Protein AF-A0A316NSV6-F1 (afdb_monomer_lite)

Radius of gyration: 31.25 Å; chains: 1; bounding box: 64×36×96 Å

Secondary structure (DSSP, 8-state):
-EEEE--HHHHHHHHH-SS--EEEEEEEETTTEEEEEEEEEEEEEESSSEEEEEEEEE--S----SSS----TTSPPEEEEEEETTTEEES--HHHHHTTT-GGG--TTHHHHHHHHHHHHHHHHH----HHHHT-HHHHHHHHHHHHHHHHH----TTHHHHHHHHHHTTS-HHHHHHHHH--TTHHHHHHHHHHHTT-HHHHIIIIIHHHHHHHHHHHHHHHHHHH-TTSHHHHHHHHHHHHTT-SEEEEEEEETTEEEEEEEEHHHHT-HHHHHHTEEESTTSSSHHHHHHHHHHHHHH-TTTTTT-TTEEEGGGEEEEE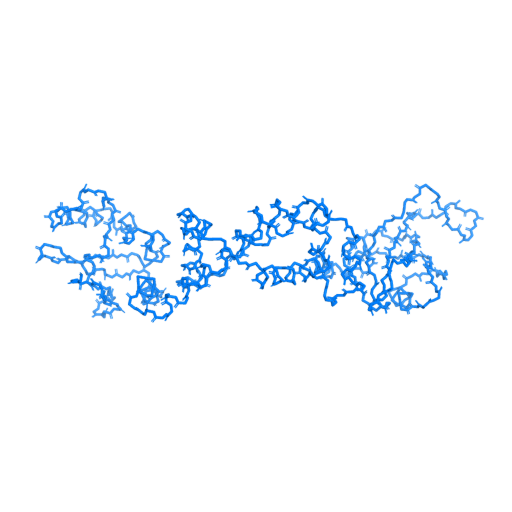ETTEEEEE-TTTT-

pLDDT: mean 84.56, std 12.37, range [49.03, 97.56]

Foldseek 3Di:
DEDQEDDPVNVLVQLLDDPDQKYWYWAAFPVQGIWTKMKGWAFDDAAQKTKTWIWMWTPHPDDPDPDDDDDDPPTDTHTAFMRINSHDTHQGDPVNCRRYVNVVPPPRDVLVVVVLVVLLVVLLVPDDADPVQLPPPVLLVVLLLQLLCCQQVVDNDPCVSVVVSVVVVVVDDCVLSVCCSNPVPCSSVVVLVVCVVVVCNVVCCVVPSNSSSSSVVSSVVSNCVCVVDCLDLSVQLSQLLVLCVVDQWKWFWFAFQNDIDIAIAGSVQSVDSVCSVVQWGFLVRGPPVVSSVVVQVVCVVRPVCCVPPVRRTGHNQGTQFIGDDPGTSGGNPNHPD

Sequence (337 aa):
MYCKTITKEIFDSYIANDSDTVLEGVITNAFEGTAFRRFVRVPLAKGEHYVEALYEQDFGSFPLAMGAYHFSIKNGLEFMAFIVDRKKTCCKSAAFALLFDDYRQADSNWVTAEMREKFLAYIEKNYTPSAEVMNDKKFQSLTYDSAVKQYVYDRNNDTTSLDLMLKLLEKFDDSVIVDYLANPSGWEERFAKVLEQSGIWDSFAKEFAEPFVAYLVQTRQYLDAFSADPSCWESICKNLMAAVKDRKTVRLNIEAGGKSMQVVYPAVGIESYDTIRTKSLDTFVISPVRHQEEVEHFLEENCQWYGRGHRHSIPFKVIVSVSSGRKVLWENPLFGK

Structure (mmCIF, N/CA/C/O backbone):
data_AF-A0A316NSV6-F1
#
_entry.id   AF-A0A316NSV6-F1
#
loop_
_atom_site.group_PDB
_atom_site.id
_atom_site.type_symbol
_atom_site.label_atom_id
_atom_site.label_alt_id
_atom_site.label_comp_id
_atom_site.label_asym_id
_atom_site.label_entity_id
_atom_site.label_seq_id
_atom_site.pdbx_PDB_ins_code
_atom_site.Cartn_x
_atom_site.Cartn_y
_atom_site.Cartn_z
_atom_site.occupancy
_atom_site.B_iso_or_equiv
_atom_site.auth_seq_id
_atom_site.auth_comp_id
_atom_site.auth_asym_id
_atom_site.auth_atom_id
_atom_site.pdbx_PDB_model_num
ATOM 1 N N . MET A 1 1 ? 18.476 -5.605 -42.153 1.00 81.69 1 MET A N 1
ATOM 2 C CA . MET A 1 1 ? 17.567 -6.629 -42.715 1.00 81.69 1 MET A CA 1
ATOM 3 C C . MET A 1 1 ? 16.352 -6.015 -43.428 1.00 81.69 1 MET A C 1
ATOM 5 O O . MET A 1 1 ? 15.696 -5.152 -42.859 1.00 81.69 1 MET A O 1
ATOM 9 N N . TYR A 1 2 ? 16.016 -6.478 -44.640 1.00 82.12 2 TYR A N 1
ATOM 10 C CA . TYR A 1 2 ? 14.734 -6.181 -45.308 1.00 82.12 2 TYR A CA 1
ATOM 11 C C . TYR A 1 2 ? 13.890 -7.455 -45.405 1.00 82.12 2 TYR A C 1
ATOM 13 O O . TYR A 1 2 ? 14.397 -8.499 -45.818 1.00 82.12 2 TYR A O 1
ATOM 21 N N . CYS A 1 3 ? 12.606 -7.358 -45.071 1.00 81.88 3 CYS A N 1
ATOM 22 C CA . CYS A 1 3 ? 11.630 -8.434 -45.166 1.00 81.88 3 CYS A CA 1
ATOM 23 C C . CYS A 1 3 ? 10.410 -7.973 -45.961 1.00 81.88 3 CYS A C 1
ATOM 25 O O . CYS A 1 3 ? 9.860 -6.903 -45.720 1.00 81.88 3 CYS A O 1
ATOM 27 N N . LYS A 1 4 ? 9.918 -8.817 -46.875 1.00 81.00 4 LYS A N 1
ATOM 28 C CA . LYS A 1 4 ? 8.676 -8.519 -47.606 1.00 81.00 4 LYS A CA 1
ATOM 29 C C . LYS A 1 4 ? 7.481 -8.390 -46.655 1.00 81.00 4 LYS A C 1
ATOM 31 O O . LYS A 1 4 ? 6.645 -7.514 -46.844 1.00 81.00 4 LYS A O 1
ATOM 36 N N . THR A 1 5 ? 7.431 -9.240 -45.633 1.00 85.94 5 THR A N 1
ATOM 37 C CA . THR A 1 5 ? 6.442 -9.206 -44.554 1.00 85.94 5 THR A CA 1
ATOM 38 C C . THR A 1 5 ? 7.170 -9.449 -43.237 1.00 85.94 5 THR A C 1
ATOM 40 O O . THR A 1 5 ? 7.965 -10.383 -43.157 1.00 85.94 5 THR A O 1
ATOM 43 N N . ILE A 1 6 ? 6.927 -8.612 -42.230 1.00 88.06 6 ILE A N 1
ATOM 44 C CA . ILE A 1 6 ? 7.460 -8.783 -40.876 1.00 88.06 6 ILE A CA 1
ATOM 45 C C . ILE A 1 6 ? 6.429 -9.572 -40.071 1.00 88.06 6 ILE A C 1
ATOM 47 O O . ILE A 1 6 ? 5.361 -9.054 -39.751 1.00 88.06 6 ILE A O 1
ATOM 51 N N . THR A 1 7 ? 6.742 -10.829 -39.762 1.00 89.31 7 THR A N 1
ATOM 52 C CA . THR A 1 7 ? 5.983 -11.620 -38.783 1.00 89.31 7 THR A CA 1
ATOM 53 C C . THR A 1 7 ? 6.568 -11.426 -37.387 1.00 89.31 7 THR A C 1
ATOM 55 O O . THR A 1 7 ? 7.688 -10.923 -37.240 1.00 89.31 7 THR A O 1
ATOM 58 N N . LYS A 1 8 ? 5.840 -11.868 -36.358 1.00 87.44 8 LYS A N 1
ATOM 59 C CA . LYS A 1 8 ? 6.338 -11.846 -34.980 1.00 87.44 8 LYS A CA 1
ATOM 60 C C . LYS A 1 8 ? 7.646 -12.632 -34.838 1.00 87.44 8 LYS A C 1
ATOM 62 O O . LYS A 1 8 ? 8.569 -12.153 -34.197 1.00 87.44 8 LYS A O 1
ATOM 67 N N . GLU A 1 9 ? 7.779 -13.781 -35.497 1.00 90.12 9 GLU A N 1
ATOM 68 C CA . GLU A 1 9 ? 8.996 -14.605 -35.451 1.00 90.12 9 GLU A CA 1
ATOM 69 C C . GLU A 1 9 ? 10.202 -13.895 -36.078 1.00 90.12 9 GLU A C 1
ATOM 71 O O . GLU A 1 9 ? 11.316 -13.983 -35.559 1.00 90.12 9 GLU A O 1
ATOM 76 N N . ILE A 1 10 ? 9.989 -13.174 -37.184 1.00 91.81 10 ILE A N 1
ATOM 77 C CA . ILE A 1 10 ? 11.034 -12.373 -37.835 1.00 91.81 10 ILE A CA 1
ATOM 78 C C . ILE A 1 10 ? 11.454 -11.223 -36.921 1.00 91.81 10 ILE A C 1
ATOM 80 O O . ILE A 1 10 ? 12.647 -10.970 -36.762 1.00 91.81 10 ILE A O 1
ATOM 84 N N . PHE A 1 11 ? 10.484 -10.546 -36.307 1.00 91.31 11 PHE A N 1
ATOM 85 C CA . PHE A 1 11 ? 10.745 -9.459 -35.375 1.00 91.31 11 PHE A CA 1
ATOM 86 C C . PHE A 1 11 ? 11.498 -9.943 -34.129 1.00 91.31 11 PHE A C 1
ATOM 88 O O . PHE A 1 11 ? 12.545 -9.392 -33.804 1.00 91.31 11 PHE A O 1
ATOM 95 N N . ASP A 1 12 ? 11.043 -11.022 -33.490 1.00 90.31 12 ASP A N 1
ATOM 96 C CA . ASP A 1 12 ? 11.707 -11.635 -32.334 1.00 90.31 12 ASP A CA 1
ATOM 97 C C . ASP A 1 12 ? 13.142 -12.079 -32.690 1.00 90.31 12 ASP A C 1
ATOM 99 O O . ASP A 1 12 ? 14.082 -11.853 -31.924 1.00 90.31 12 ASP A O 1
ATOM 103 N N . SER A 1 13 ? 13.345 -12.629 -33.895 1.00 91.81 13 SER A N 1
ATOM 104 C CA . SER A 1 13 ? 14.680 -12.976 -34.406 1.00 91.81 13 SER A CA 1
ATOM 105 C C . SER A 1 13 ? 15.562 -11.744 -34.618 1.00 91.81 13 SER A C 1
ATOM 107 O O . SER A 1 13 ? 16.755 -11.791 -34.331 1.00 91.81 13 SER A O 1
ATOM 109 N N . TYR A 1 14 ? 14.993 -10.634 -35.095 1.00 93.19 14 TYR A N 1
ATOM 110 C CA . TYR A 1 14 ? 15.696 -9.358 -35.234 1.00 93.19 14 TYR A CA 1
ATOM 111 C C . TYR A 1 14 ? 16.127 -8.788 -33.878 1.00 93.19 14 TYR A C 1
ATOM 113 O O . TYR A 1 14 ? 17.263 -8.334 -33.757 1.00 93.19 14 TYR A O 1
ATOM 121 N N . ILE A 1 15 ? 15.276 -8.864 -32.849 1.00 91.94 15 ILE A N 1
ATOM 122 C CA . ILE A 1 15 ? 15.629 -8.436 -31.486 1.00 91.94 15 ILE A CA 1
ATOM 123 C C . ILE A 1 15 ? 16.808 -9.255 -30.943 1.00 91.94 15 ILE A C 1
ATOM 125 O O . ILE A 1 15 ? 17.728 -8.684 -30.361 1.00 91.94 15 ILE A O 1
ATOM 129 N N . ALA A 1 16 ? 16.810 -10.571 -31.173 1.00 90.94 16 ALA A N 1
ATOM 130 C CA . ALA A 1 16 ? 17.871 -11.475 -30.723 1.00 90.94 16 ALA A CA 1
ATOM 131 C C . ALA A 1 16 ? 19.177 -11.373 -31.536 1.00 90.94 16 ALA A C 1
ATOM 133 O O . ALA A 1 16 ? 20.230 -11.819 -31.075 1.00 90.94 16 ALA A O 1
ATOM 134 N N . ASN A 1 17 ? 19.120 -10.802 -32.740 1.00 89.44 17 ASN A N 1
ATOM 135 C CA . ASN A 1 17 ? 20.252 -10.701 -33.658 1.00 89.44 17 ASN A CA 1
ATOM 136 C C . ASN A 1 17 ? 21.315 -9.723 -33.121 1.00 89.44 17 ASN A C 1
ATOM 138 O O . ASN A 1 17 ? 21.000 -8.714 -32.487 1.00 89.44 17 ASN A O 1
ATOM 142 N N . ASP A 1 18 ? 22.592 -10.002 -33.369 1.00 85.06 18 ASP A N 1
ATOM 143 C CA . ASP A 1 18 ? 23.714 -9.195 -32.888 1.00 85.06 18 ASP A CA 1
ATOM 144 C C . ASP A 1 18 ? 24.246 -8.148 -33.875 1.00 85.06 18 ASP A C 1
ATOM 146 O O . ASP A 1 18 ? 24.951 -7.227 -33.456 1.00 85.06 18 ASP A O 1
ATOM 150 N N . SER A 1 19 ? 23.890 -8.286 -35.149 1.00 84.12 19 SER A N 1
ATOM 151 C CA . SER A 1 19 ? 24.503 -7.620 -36.296 1.00 84.12 19 SER A CA 1
ATOM 152 C C . SER A 1 19 ? 23.534 -6.676 -37.015 1.00 84.12 19 SER A C 1
ATOM 154 O O . SER A 1 19 ? 23.912 -5.582 -37.431 1.00 84.12 19 SER A O 1
ATOM 156 N N . ASP A 1 20 ? 22.269 -7.072 -37.156 1.00 87.00 20 ASP A N 1
ATOM 157 C CA . ASP A 1 20 ? 21.242 -6.281 -37.831 1.00 87.00 20 ASP A CA 1
ATOM 158 C C . ASP A 1 20 ? 20.654 -5.225 -36.890 1.00 87.00 20 ASP A C 1
ATOM 160 O O . ASP A 1 20 ? 19.798 -5.524 -36.062 1.00 87.00 20 ASP A O 1
ATOM 164 N N . THR A 1 21 ? 21.042 -3.961 -37.040 1.00 88.62 21 THR A N 1
ATOM 165 C CA . THR A 1 21 ? 20.474 -2.850 -36.249 1.00 88.62 21 THR A CA 1
ATOM 166 C C . THR A 1 21 ? 19.203 -2.262 -36.856 1.00 88.62 21 THR A C 1
ATOM 168 O O . THR A 1 21 ? 18.491 -1.519 -36.187 1.00 88.62 21 THR A O 1
ATOM 171 N N . VAL A 1 22 ? 18.852 -2.626 -38.093 1.00 90.75 22 VAL A N 1
ATOM 172 C CA . VAL A 1 22 ? 17.661 -2.124 -38.798 1.00 90.75 22 VAL A CA 1
ATOM 173 C C . VAL A 1 22 ? 16.848 -3.280 -39.378 1.00 90.75 22 VAL A C 1
ATOM 175 O O . VAL A 1 22 ? 17.411 -4.154 -40.044 1.00 90.75 22 VAL A O 1
ATOM 178 N N . LEU A 1 23 ? 15.531 -3.254 -39.170 1.00 90.69 23 LEU A N 1
ATOM 179 C CA . LEU A 1 23 ? 14.563 -4.145 -39.809 1.00 90.69 23 LEU A CA 1
ATOM 180 C C . LEU A 1 23 ? 13.530 -3.319 -40.570 1.00 90.69 23 LEU A C 1
ATOM 182 O O . LEU A 1 23 ? 12.910 -2.424 -40.011 1.00 90.69 23 LEU A O 1
ATOM 186 N N . GLU A 1 24 ? 13.313 -3.646 -41.836 1.00 88.38 24 GLU A N 1
ATOM 187 C CA . GLU A 1 24 ? 12.327 -2.975 -42.680 1.00 88.38 24 GLU A CA 1
ATOM 188 C C . GLU A 1 24 ? 11.389 -3.974 -43.328 1.00 88.38 24 GLU A C 1
ATOM 190 O O . GLU A 1 24 ? 11.810 -5.070 -43.703 1.00 88.38 24 GLU A O 1
ATOM 195 N N . GLY A 1 25 ? 10.132 -3.587 -43.512 1.00 85.31 25 GLY A N 1
ATOM 196 C CA . GLY A 1 25 ? 9.173 -4.440 -44.189 1.00 85.31 25 GLY A CA 1
ATOM 197 C C . GLY A 1 25 ? 7.730 -4.057 -43.949 1.00 85.31 25 GLY A C 1
ATOM 198 O O . GLY A 1 25 ? 7.416 -3.062 -43.302 1.00 85.31 25 GLY A O 1
ATOM 199 N N . VAL A 1 26 ? 6.837 -4.868 -44.503 1.00 84.38 26 VAL A N 1
ATOM 200 C CA . VAL A 1 26 ? 5.398 -4.666 -44.360 1.00 84.38 26 VAL A CA 1
ATOM 201 C C . VAL A 1 26 ? 4.892 -5.417 -43.134 1.00 84.38 26 VAL A C 1
ATOM 203 O O . VAL A 1 26 ? 5.071 -6.633 -43.049 1.00 84.38 26 VAL A O 1
ATOM 206 N N . ILE A 1 27 ? 4.222 -4.722 -42.218 1.00 81.62 27 ILE A N 1
ATOM 207 C CA . ILE A 1 27 ? 3.433 -5.347 -41.156 1.00 81.62 27 ILE A CA 1
ATOM 208 C C . ILE A 1 27 ? 1.955 -5.318 -41.549 1.00 81.62 27 ILE A C 1
ATOM 210 O O . ILE A 1 27 ? 1.487 -4.382 -42.199 1.00 81.62 27 ILE A O 1
ATOM 214 N N . THR A 1 28 ? 1.215 -6.361 -41.183 1.00 75.88 28 THR A N 1
ATOM 215 C CA . THR A 1 28 ? -0.248 -6.371 -41.296 1.00 75.88 28 THR A CA 1
ATOM 216 C C . THR A 1 28 ? -0.806 -6.497 -39.892 1.00 75.88 28 THR A C 1
ATOM 218 O O . THR A 1 28 ? -0.647 -7.542 -39.270 1.00 75.88 28 THR A O 1
ATOM 221 N N . ASN A 1 29 ? -1.406 -5.418 -39.400 1.00 67.19 29 ASN A N 1
ATOM 222 C CA . ASN A 1 29 ? -2.019 -5.353 -38.081 1.00 67.19 29 ASN A CA 1
ATOM 223 C C . ASN A 1 29 ? -3.547 -5.441 -38.230 1.00 67.19 29 ASN A C 1
ATOM 225 O O . ASN A 1 29 ? -4.115 -4.828 -39.140 1.00 67.19 29 ASN A O 1
ATOM 229 N N . ALA A 1 30 ? -4.214 -6.180 -37.339 1.00 58.19 30 ALA A N 1
ATOM 230 C CA . ALA A 1 30 ? -5.669 -6.288 -37.293 1.00 58.19 30 ALA A CA 1
ATOM 231 C C . ALA A 1 30 ? -6.370 -4.928 -37.092 1.00 58.19 30 ALA A C 1
ATOM 233 O O . ALA A 1 30 ? -7.507 -4.765 -37.538 1.00 58.19 30 ALA A O 1
ATOM 234 N N . PHE A 1 31 ? -5.698 -3.952 -36.466 1.00 57.78 31 PHE A N 1
ATOM 235 C CA . PHE A 1 31 ? -6.268 -2.640 -36.130 1.00 57.78 31 PHE A CA 1
ATOM 236 C C . PHE A 1 31 ? -5.963 -1.518 -37.140 1.00 57.78 31 PHE A C 1
ATOM 238 O O . PHE A 1 31 ? -6.793 -0.631 -37.324 1.00 57.78 31 PHE A O 1
ATOM 245 N N . GLU A 1 32 ? -4.804 -1.548 -37.808 1.00 57.47 32 GLU A N 1
ATOM 246 C CA . GLU A 1 32 ? -4.296 -0.427 -38.631 1.00 57.47 32 GLU A CA 1
ATOM 247 C C . GLU A 1 32 ? -4.157 -0.762 -40.128 1.00 57.47 32 GLU A C 1
ATOM 249 O O . GLU A 1 32 ? -3.848 0.106 -40.946 1.00 57.47 32 GLU A O 1
ATOM 254 N N . GLY A 1 33 ? -4.419 -2.013 -40.522 1.00 66.31 33 GLY A N 1
ATOM 255 C CA . GLY A 1 33 ? -4.248 -2.474 -41.897 1.00 66.31 33 GLY A CA 1
ATOM 256 C C . GLY A 1 33 ? -2.791 -2.803 -42.237 1.00 66.31 33 GLY A C 1
ATOM 257 O O . GLY A 1 33 ? -2.021 -3.272 -41.397 1.00 66.31 33 GLY A O 1
ATOM 258 N N . THR A 1 34 ? -2.417 -2.630 -43.506 1.00 73.12 34 THR A N 1
ATOM 259 C CA . THR A 1 34 ? -1.079 -2.957 -44.020 1.00 73.12 34 THR A CA 1
ATOM 260 C C . THR A 1 34 ? -0.215 -1.698 -44.087 1.00 73.12 34 THR A C 1
ATOM 262 O O . THR A 1 34 ? -0.511 -0.795 -44.871 1.00 73.12 34 THR A O 1
ATOM 265 N N . ALA A 1 35 ? 0.871 -1.658 -43.312 1.00 76.31 35 ALA A N 1
ATOM 266 C CA . ALA A 1 35 ? 1.784 -0.516 -43.231 1.00 76.31 35 ALA A CA 1
ATOM 267 C C . ALA A 1 35 ? 3.235 -0.941 -43.479 1.00 76.31 35 ALA A C 1
ATOM 269 O O . ALA A 1 35 ? 3.663 -2.024 -43.068 1.00 76.31 35 ALA A O 1
ATOM 270 N N . PHE A 1 36 ? 4.004 -0.088 -44.156 1.00 80.50 36 PHE A N 1
ATOM 271 C CA . PHE A 1 36 ? 5.452 -0.265 -44.245 1.00 80.50 36 PHE A CA 1
ATOM 272 C C . PHE A 1 36 ? 6.107 0.356 -43.014 1.00 80.50 36 PHE A C 1
ATOM 274 O O . PHE A 1 36 ? 5.904 1.537 -42.743 1.00 80.50 36 PHE A O 1
ATOM 281 N N . ARG A 1 37 ? 6.913 -0.429 -42.297 1.00 83.38 37 ARG A N 1
ATOM 282 C CA . ARG A 1 37 ? 7.582 -0.006 -41.067 1.00 83.38 37 ARG A CA 1
ATOM 283 C C . ARG A 1 37 ? 9.081 -0.205 -41.155 1.00 83.38 37 ARG A C 1
ATOM 285 O O . ARG A 1 37 ? 9.573 -1.154 -41.774 1.00 83.38 37 ARG A O 1
ATOM 292 N N . ARG A 1 38 ? 9.801 0.688 -40.484 1.00 87.75 38 ARG A N 1
ATOM 293 C CA . ARG A 1 38 ? 11.221 0.538 -40.177 1.00 87.75 38 ARG A CA 1
ATOM 294 C C . ARG A 1 38 ? 11.394 0.496 -38.669 1.00 87.75 38 ARG A C 1
ATOM 296 O O . ARG A 1 38 ? 10.985 1.420 -37.982 1.00 87.75 38 ARG A O 1
ATOM 303 N N . PHE A 1 39 ? 12.084 -0.524 -38.189 1.00 91.56 39 PHE A N 1
ATOM 304 C CA . PHE A 1 39 ? 12.552 -0.630 -36.819 1.00 91.56 39 PHE A CA 1
ATOM 305 C C . PHE A 1 39 ? 14.052 -0.373 -36.767 1.00 91.56 39 PHE A C 1
ATOM 307 O O . PHE A 1 39 ? 14.804 -0.863 -37.615 1.00 91.56 39 PHE A O 1
ATOM 314 N N . VAL A 1 40 ? 14.484 0.404 -35.780 1.00 92.69 40 VAL A N 1
ATOM 315 C CA . VAL A 1 40 ? 15.888 0.758 -35.564 1.00 92.69 40 VAL A CA 1
ATOM 316 C C . VAL A 1 40 ? 16.250 0.470 -34.116 1.00 92.69 40 VAL A C 1
ATOM 318 O O . VAL A 1 40 ? 15.613 0.989 -33.203 1.00 92.69 40 VAL A O 1
ATOM 321 N N . ARG A 1 41 ? 17.296 -0.329 -33.907 1.00 94.56 41 ARG A N 1
ATOM 322 C CA . ARG A 1 41 ? 17.922 -0.536 -32.602 1.00 94.56 41 ARG A CA 1
ATOM 323 C C . ARG A 1 41 ? 19.113 0.391 -32.456 1.00 94.56 41 ARG A C 1
ATOM 325 O O . ARG A 1 41 ? 20.007 0.408 -33.302 1.00 94.56 41 ARG A O 1
ATOM 332 N N . VAL A 1 42 ? 19.118 1.147 -31.369 1.00 94.38 42 VAL A N 1
ATOM 333 C CA . VAL A 1 42 ? 20.171 2.098 -31.024 1.00 94.38 42 VAL A CA 1
ATOM 334 C C . VAL A 1 42 ? 20.839 1.622 -29.736 1.00 94.38 42 VAL A C 1
ATOM 336 O O . VAL A 1 42 ? 20.167 1.560 -28.708 1.00 94.38 42 VAL A O 1
ATOM 339 N N . PRO A 1 43 ? 22.141 1.289 -29.753 1.00 94.94 43 PRO A N 1
ATOM 340 C CA . PRO A 1 43 ? 22.884 0.986 -28.535 1.00 94.94 43 PRO A CA 1
ATOM 341 C C . PRO A 1 43 ? 22.879 2.186 -27.585 1.00 94.94 43 PRO A C 1
ATOM 343 O O . PRO A 1 43 ? 23.230 3.289 -28.001 1.00 94.94 43 PRO A O 1
ATOM 346 N N . LEU A 1 44 ? 22.516 1.971 -26.319 1.00 95.50 44 LEU A N 1
ATOM 347 C CA . LEU A 1 44 ? 22.460 3.033 -25.310 1.00 95.50 44 LEU A CA 1
ATOM 348 C C . LEU A 1 44 ? 23.529 2.871 -24.233 1.00 95.50 44 LEU A C 1
ATOM 350 O O . LEU A 1 44 ? 24.231 3.826 -23.914 1.00 95.50 44 LEU A O 1
ATOM 354 N N . ALA A 1 45 ? 23.673 1.665 -23.685 1.00 96.12 45 ALA A N 1
ATOM 355 C CA . ALA A 1 45 ? 24.607 1.405 -22.598 1.00 96.12 45 ALA A CA 1
ATOM 356 C C . ALA A 1 45 ? 25.141 -0.029 -22.640 1.00 96.12 45 ALA A C 1
ATOM 358 O O . ALA A 1 45 ? 24.488 -0.957 -23.122 1.00 96.12 45 ALA A O 1
ATOM 359 N N . LYS A 1 46 ? 26.353 -0.207 -22.114 1.00 95.25 46 LYS A N 1
ATOM 360 C CA . LYS A 1 46 ? 26.969 -1.515 -21.900 1.00 95.25 46 LYS A CA 1
ATOM 361 C C . LYS A 1 46 ? 27.582 -1.544 -20.506 1.00 95.25 46 LYS A C 1
ATOM 363 O O . LYS A 1 46 ? 28.665 -1.001 -20.303 1.00 95.25 46 LYS A O 1
ATOM 368 N N . GLY A 1 47 ? 26.855 -2.154 -19.581 1.00 94.38 47 GLY A N 1
ATOM 369 C CA . GLY A 1 47 ? 27.238 -2.328 -18.188 1.00 94.38 47 GLY A CA 1
ATOM 370 C C . GLY A 1 47 ? 27.304 -3.805 -17.816 1.00 94.38 47 GLY A C 1
ATOM 371 O O . GLY A 1 47 ? 27.875 -4.608 -18.557 1.00 94.38 47 GLY A O 1
ATOM 372 N N . GLU A 1 48 ? 26.670 -4.156 -16.699 1.00 96.88 48 GLU A N 1
ATOM 373 C CA . GLU A 1 48 ? 26.319 -5.543 -16.351 1.00 96.88 48 GLU A CA 1
ATOM 374 C C . GLU A 1 48 ? 25.459 -6.187 -17.445 1.00 96.88 48 GLU A C 1
ATOM 376 O O . GLU A 1 48 ? 25.665 -7.346 -17.807 1.00 96.88 48 GLU A O 1
ATOM 381 N N . HIS A 1 49 ? 24.555 -5.390 -18.012 1.00 96.75 49 HIS A N 1
ATOM 382 C CA . HIS A 1 49 ? 23.712 -5.741 -19.140 1.00 96.75 49 HIS A CA 1
ATOM 383 C C . HIS A 1 49 ? 23.928 -4.786 -20.311 1.00 96.75 49 HIS A C 1
ATOM 385 O O . HIS A 1 49 ? 24.321 -3.621 -20.165 1.00 96.75 49 HIS A O 1
ATOM 391 N N . TYR A 1 50 ? 23.659 -5.295 -21.506 1.00 96.12 50 TYR A N 1
ATOM 392 C CA . TYR A 1 50 ? 23.650 -4.506 -22.726 1.00 96.12 50 TYR A CA 1
ATOM 393 C C . TYR A 1 50 ? 22.245 -3.967 -22.989 1.00 96.12 50 TYR A C 1
ATOM 395 O O . TYR A 1 50 ? 21.293 -4.744 -23.058 1.00 96.12 50 TYR A O 1
ATOM 403 N N . VAL A 1 51 ? 22.122 -2.648 -23.148 1.00 96.19 51 VAL A N 1
ATOM 404 C CA . VAL A 1 51 ? 20.835 -1.965 -23.329 1.00 96.19 51 VAL A CA 1
ATOM 405 C C . VAL A 1 51 ? 20.797 -1.248 -24.673 1.00 96.19 51 VAL A C 1
ATOM 407 O O . VAL A 1 51 ? 21.680 -0.449 -24.997 1.00 96.19 51 VAL A O 1
ATOM 410 N N . GLU A 1 52 ? 19.739 -1.503 -25.435 1.00 96.06 52 GLU A N 1
ATOM 411 C CA . GLU A 1 52 ? 19.408 -0.818 -26.686 1.00 96.06 52 GLU A CA 1
ATOM 412 C C . GLU A 1 52 ? 18.033 -0.145 -26.554 1.00 96.06 52 GLU A C 1
ATOM 414 O O . GLU A 1 52 ? 17.166 -0.638 -25.835 1.00 96.06 52 GLU A O 1
ATOM 419 N N . ALA A 1 53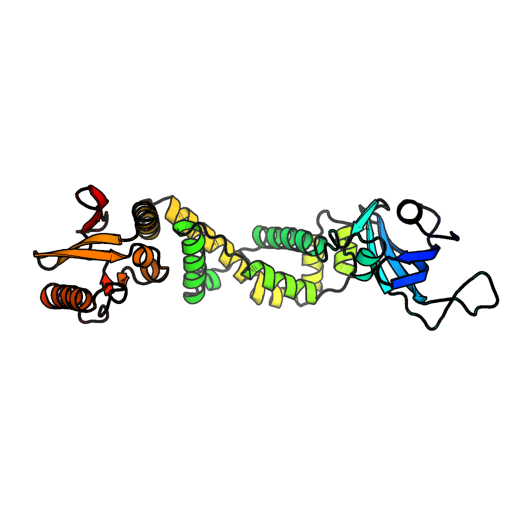 ? 17.800 0.956 -27.265 1.00 94.81 53 ALA A N 1
ATOM 420 C CA . ALA A 1 53 ? 16.452 1.451 -27.528 1.00 94.81 53 ALA A CA 1
ATOM 421 C C . ALA A 1 53 ? 15.977 0.961 -28.889 1.00 94.81 53 ALA A C 1
ATOM 423 O O . ALA A 1 53 ? 16.721 0.985 -29.871 1.00 94.81 53 ALA A O 1
ATOM 424 N N . LEU A 1 54 ? 14.719 0.548 -28.941 1.00 94.50 54 LEU A N 1
ATOM 425 C CA . LEU A 1 54 ? 14.008 0.248 -30.163 1.00 94.50 54 LEU A CA 1
ATOM 426 C C . LEU A 1 54 ? 13.168 1.454 -30.561 1.00 94.50 54 LEU A C 1
ATOM 428 O O . LEU A 1 54 ? 12.373 1.947 -29.762 1.00 94.50 54 LEU A O 1
ATOM 432 N N . TYR A 1 55 ? 13.308 1.867 -31.812 1.00 92.75 55 TYR A N 1
ATOM 433 C CA . TYR A 1 55 ? 12.487 2.896 -32.425 1.00 92.75 55 TYR A CA 1
ATOM 434 C C . TYR A 1 55 ? 11.749 2.360 -33.644 1.00 92.75 55 TYR A C 1
ATOM 436 O O . TYR A 1 55 ? 12.250 1.473 -34.337 1.00 92.75 55 TYR A O 1
ATOM 444 N N . GLU A 1 56 ? 10.594 2.944 -33.932 1.00 89.56 56 GLU A N 1
ATOM 445 C CA . GLU A 1 56 ? 9.805 2.701 -35.131 1.00 89.56 56 GLU A CA 1
ATOM 446 C C . GLU A 1 56 ? 9.709 3.966 -35.993 1.00 89.56 56 GLU A C 1
ATOM 448 O O . GLU A 1 56 ? 9.641 5.085 -35.494 1.00 89.56 56 GLU A O 1
ATOM 453 N N . GLN A 1 57 ? 9.667 3.778 -37.308 1.00 86.12 57 GLN A N 1
ATOM 454 C CA . GLN A 1 57 ? 9.172 4.760 -38.260 1.00 86.12 57 GLN A CA 1
ATOM 455 C C . GLN A 1 57 ? 8.015 4.143 -39.052 1.00 86.12 57 GLN A C 1
ATOM 457 O O . GLN A 1 57 ? 8.235 3.196 -39.819 1.00 86.12 57 GLN A O 1
ATOM 462 N N . ASP A 1 58 ? 6.811 4.698 -38.892 1.00 75.38 58 ASP A N 1
ATOM 463 C CA . ASP A 1 58 ? 5.657 4.370 -39.730 1.00 75.38 58 ASP A CA 1
ATOM 464 C C . ASP A 1 58 ? 5.631 5.270 -40.979 1.00 75.38 58 ASP A C 1
ATOM 466 O O . ASP A 1 58 ? 5.852 6.488 -40.929 1.00 75.38 58 ASP A O 1
ATOM 470 N N . PHE A 1 59 ? 5.390 4.649 -42.130 1.00 70.56 59 PHE A N 1
ATOM 471 C CA . PHE A 1 59 ? 5.268 5.304 -43.429 1.00 70.56 59 PHE A CA 1
ATOM 472 C C . PHE A 1 59 ? 3.824 5.318 -43.956 1.00 70.56 59 PHE A C 1
ATOM 474 O O . PHE A 1 59 ? 3.584 5.870 -45.031 1.00 70.56 59 PHE A O 1
ATOM 481 N N . GLY A 1 60 ? 2.865 4.756 -43.212 1.00 64.31 60 GLY A N 1
ATOM 482 C CA . GLY A 1 60 ? 1.456 4.681 -43.583 1.00 64.31 60 GLY A CA 1
ATOM 483 C C . GLY A 1 60 ? 1.171 3.695 -44.722 1.00 64.31 60 GLY A C 1
ATOM 484 O O . GLY A 1 60 ? 1.929 2.754 -44.987 1.00 64.31 60 GLY A O 1
ATOM 485 N N . SER A 1 61 ? 0.039 3.905 -45.405 1.00 55.50 61 SER A N 1
ATOM 486 C CA . SER A 1 61 ? -0.411 3.049 -46.505 1.00 55.50 61 SER A CA 1
ATOM 487 C C . SER A 1 61 ? 0.244 3.442 -47.833 1.00 55.50 61 SER A C 1
ATOM 489 O O . SER A 1 61 ? 0.018 4.519 -48.376 1.00 55.50 61 SER A O 1
ATOM 491 N N . PHE A 1 62 ? 1.008 2.488 -48.369 1.00 52.38 62 PHE A N 1
ATOM 492 C CA . PHE A 1 62 ? 1.666 2.472 -49.677 1.00 52.38 62 PHE A CA 1
ATOM 493 C C . PHE A 1 62 ? 2.784 3.504 -49.917 1.00 52.38 62 PHE A C 1
ATOM 495 O O . PHE A 1 62 ? 2.544 4.707 -50.018 1.00 52.38 62 PHE A O 1
ATOM 502 N N . PRO A 1 63 ? 4.020 3.042 -50.162 1.00 52.12 63 PRO A N 1
ATOM 503 C CA . PRO A 1 63 ? 5.069 3.927 -50.623 1.00 52.12 63 PRO A CA 1
ATOM 504 C C . PRO A 1 63 ? 4.854 4.301 -52.095 1.00 52.12 63 PRO A C 1
ATOM 506 O O . PRO A 1 63 ? 4.917 3.455 -52.982 1.00 52.12 63 PRO A O 1
ATOM 509 N N . LEU A 1 64 ? 4.687 5.594 -52.376 1.00 53.19 64 LEU A N 1
ATOM 510 C CA . LEU A 1 64 ? 4.812 6.165 -53.729 1.00 53.19 64 LEU A CA 1
ATOM 511 C C . LEU A 1 64 ? 6.290 6.367 -54.140 1.00 53.19 64 LEU A C 1
ATOM 513 O O . LEU A 1 64 ? 6.594 7.133 -55.055 1.00 53.19 64 LEU A O 1
ATOM 517 N N . ALA A 1 65 ? 7.230 5.727 -53.438 1.00 54.00 65 ALA A N 1
ATOM 518 C CA . ALA A 1 65 ? 8.659 5.878 -53.673 1.00 54.00 65 ALA A CA 1
ATOM 519 C C . ALA A 1 65 ? 9.121 5.013 -54.857 1.00 54.00 65 ALA A C 1
ATOM 521 O O . ALA A 1 65 ? 8.819 3.827 -54.944 1.00 54.00 65 ALA A O 1
ATOM 522 N N . MET A 1 66 ? 9.916 5.600 -55.751 1.00 50.44 66 MET A N 1
ATOM 523 C CA . MET A 1 66 ? 10.449 4.961 -56.965 1.00 50.44 66 MET A CA 1
ATOM 524 C C . MET A 1 66 ? 11.610 3.966 -56.700 1.00 50.44 66 MET A C 1
ATOM 526 O O . MET A 1 66 ? 12.394 3.689 -57.605 1.00 50.44 66 MET A O 1
ATOM 530 N N . GLY A 1 67 ? 11.772 3.436 -55.479 1.00 54.03 67 GLY A N 1
ATOM 531 C CA . GLY A 1 67 ? 12.896 2.563 -55.109 1.00 54.03 67 GLY A CA 1
ATOM 532 C C . GLY A 1 67 ? 12.640 1.693 -53.871 1.00 54.03 67 GLY A C 1
ATOM 533 O O . GLY A 1 67 ? 11.744 1.971 -53.086 1.00 54.03 67 GLY A O 1
ATOM 534 N N . ALA A 1 68 ? 13.446 0.636 -53.699 1.00 51.84 68 ALA A N 1
ATOM 535 C CA . ALA A 1 68 ? 13.266 -0.396 -52.665 1.00 51.84 68 ALA A CA 1
ATOM 536 C C . ALA A 1 68 ? 13.515 0.075 -51.214 1.00 51.84 68 ALA A C 1
ATOM 538 O O . ALA A 1 68 ? 13.172 -0.644 -50.277 1.00 51.84 68 ALA A O 1
ATOM 539 N N . TYR A 1 69 ? 14.105 1.260 -51.029 1.00 52.44 69 TYR A N 1
ATOM 540 C CA . TYR A 1 69 ? 14.499 1.796 -49.726 1.00 52.44 69 TYR A CA 1
ATOM 541 C C . TYR A 1 69 ? 13.651 3.020 -49.376 1.00 52.44 69 TYR A C 1
ATOM 543 O O . TYR A 1 69 ? 13.741 4.065 -50.021 1.00 52.44 69 TYR A O 1
ATOM 551 N N . HIS A 1 70 ? 12.831 2.888 -48.336 1.00 59.78 70 HIS A N 1
ATOM 552 C CA . HIS A 1 70 ? 11.920 3.929 -47.874 1.00 59.78 70 HIS A CA 1
ATOM 553 C C . HIS A 1 70 ? 12.588 4.686 -46.733 1.00 59.78 70 HIS A C 1
ATOM 555 O O . HIS A 1 70 ? 12.639 4.213 -45.602 1.00 59.78 70 HIS A O 1
ATOM 561 N N . PHE A 1 71 ? 13.168 5.846 -47.021 1.00 58.84 71 PHE A N 1
ATOM 562 C CA . PHE A 1 71 ? 13.664 6.748 -45.988 1.00 58.84 71 PHE A CA 1
ATOM 563 C C . PHE A 1 71 ? 12.966 8.093 -46.117 1.00 58.84 71 PHE A C 1
ATOM 565 O O . PHE A 1 71 ? 13.036 8.739 -47.161 1.00 58.84 71 PHE A O 1
ATOM 572 N N . SER A 1 72 ? 12.293 8.511 -45.047 1.00 62.97 72 SER A N 1
ATOM 573 C CA . SER A 1 72 ? 11.704 9.839 -44.935 1.00 62.97 72 SER A CA 1
ATOM 574 C C . SER A 1 72 ? 12.463 10.596 -43.860 1.00 62.97 72 SER A C 1
ATOM 576 O O . SER A 1 72 ? 12.375 10.260 -42.685 1.00 62.97 72 SER A O 1
ATOM 578 N N . ILE A 1 73 ? 13.164 11.660 -44.252 1.00 63.78 73 ILE A N 1
ATOM 579 C CA . ILE A 1 73 ? 13.726 12.633 -43.300 1.00 63.78 73 ILE A CA 1
ATOM 580 C C . ILE A 1 73 ? 12.635 13.430 -42.570 1.00 63.78 73 ILE A C 1
ATOM 582 O O . ILE A 1 73 ? 12.936 14.183 -41.652 1.00 63.78 73 ILE A O 1
ATOM 586 N N . LYS A 1 74 ? 11.379 13.323 -43.026 1.00 66.62 74 LYS A N 1
ATOM 587 C CA . LYS A 1 74 ? 10.239 14.069 -42.487 1.00 66.62 74 LYS A CA 1
ATOM 588 C C . LYS A 1 74 ? 9.494 13.308 -41.391 1.00 66.62 74 LYS A C 1
ATOM 590 O O . LYS A 1 74 ? 8.763 13.943 -40.641 1.00 66.62 74 LYS A O 1
ATOM 595 N N . ASN A 1 75 ? 9.665 11.987 -41.298 1.00 69.44 75 ASN A N 1
ATOM 596 C CA . ASN A 1 75 ? 8.996 11.174 -40.283 1.00 69.44 75 ASN A CA 1
ATOM 597 C C . ASN A 1 75 ? 9.964 10.977 -39.110 1.00 69.44 75 ASN A C 1
ATOM 599 O O . ASN A 1 75 ? 11.118 10.608 -39.324 1.00 69.44 75 ASN A O 1
ATOM 603 N N . GLY A 1 76 ? 9.511 11.230 -37.883 1.00 75.94 76 GLY A N 1
ATOM 604 C CA . GLY A 1 76 ? 10.306 10.973 -36.681 1.00 75.94 76 GLY A CA 1
ATOM 605 C C . GLY A 1 76 ? 10.462 9.478 -36.402 1.00 75.94 76 GLY A C 1
ATOM 606 O O . GLY A 1 76 ? 9.696 8.662 -36.913 1.00 75.94 76 GLY A O 1
ATOM 607 N N . LEU A 1 77 ? 11.464 9.139 -35.592 1.00 86.88 77 LEU A N 1
ATOM 608 C CA . LEU A 1 77 ? 11.548 7.844 -34.928 1.00 86.88 77 LEU A CA 1
ATOM 609 C C . LEU A 1 77 ? 10.725 7.910 -33.636 1.00 86.88 77 LEU A C 1
ATOM 611 O O . LEU A 1 77 ? 10.990 8.760 -32.788 1.00 86.88 77 LEU A O 1
ATOM 615 N N . GLU A 1 78 ? 9.743 7.029 -33.490 1.00 88.75 78 GLU A N 1
ATOM 616 C CA . GLU A 1 78 ? 8.943 6.873 -32.277 1.00 88.75 78 GLU A CA 1
ATOM 617 C C . GLU A 1 78 ? 9.563 5.804 -31.375 1.00 88.75 78 GLU A C 1
ATOM 619 O O . GLU A 1 78 ? 9.979 4.748 -31.851 1.00 88.75 78 GLU A O 1
ATOM 624 N N . PHE A 1 79 ? 9.679 6.081 -30.075 1.00 89.62 79 PHE A N 1
ATOM 625 C CA . PHE A 1 79 ? 10.219 5.117 -29.119 1.00 89.62 79 PHE A CA 1
ATOM 626 C C . PHE A 1 79 ? 9.251 3.948 -28.907 1.00 89.62 79 PHE A C 1
ATOM 628 O O . PHE A 1 79 ? 8.051 4.134 -28.702 1.00 89.62 79 PHE A O 1
ATOM 635 N N . MET A 1 80 ? 9.799 2.735 -28.901 1.00 89.25 80 MET A N 1
ATOM 636 C CA . MET A 1 80 ? 9.019 1.505 -28.806 1.00 89.25 80 MET A CA 1
ATOM 637 C C . MET A 1 80 ? 9.258 0.755 -27.502 1.00 89.25 80 MET A C 1
ATOM 639 O O . MET A 1 80 ? 8.304 0.376 -26.829 1.00 89.25 80 MET A O 1
ATOM 643 N N . ALA A 1 81 ? 10.516 0.497 -27.156 1.00 91.12 81 ALA A N 1
ATOM 644 C CA . ALA A 1 81 ? 10.893 -0.229 -25.947 1.00 91.12 81 ALA A CA 1
ATOM 645 C C . ALA A 1 81 ? 12.401 -0.117 -25.705 1.00 91.12 81 ALA A C 1
ATOM 647 O O . ALA A 1 81 ? 13.176 0.095 -26.640 1.00 91.12 81 ALA A O 1
ATOM 648 N N . PHE A 1 82 ? 12.834 -0.381 -24.475 1.00 92.25 82 PHE A N 1
ATOM 649 C CA . PHE A 1 82 ? 14.216 -0.784 -24.223 1.00 92.25 82 PHE A CA 1
ATOM 650 C C . PHE A 1 82 ? 14.375 -2.286 -24.458 1.00 92.25 82 PHE A C 1
ATOM 652 O O . PHE A 1 82 ? 13.464 -3.068 -24.186 1.00 92.25 82 PHE A O 1
ATOM 659 N N . ILE A 1 83 ? 15.546 -2.697 -24.928 1.00 92.88 83 ILE A N 1
ATOM 660 C CA . ILE A 1 83 ? 15.939 -4.091 -25.114 1.00 92.88 83 ILE A CA 1
ATOM 661 C C . ILE A 1 83 ? 17.136 -4.358 -24.209 1.00 92.88 83 ILE A C 1
ATOM 663 O O . ILE A 1 83 ? 18.152 -3.679 -24.320 1.00 92.88 83 ILE A O 1
ATOM 667 N N . VAL A 1 84 ? 17.026 -5.365 -23.346 1.00 92.94 84 VAL A N 1
ATOM 668 C CA . VAL A 1 84 ? 18.093 -5.805 -22.442 1.00 92.94 84 VAL A CA 1
ATOM 669 C C . VAL A 1 84 ? 18.623 -7.155 -22.906 1.00 92.94 84 VAL A C 1
ATOM 671 O O . VAL A 1 84 ? 17.854 -8.098 -23.130 1.00 92.94 84 VAL A O 1
ATOM 674 N N . ASP A 1 85 ? 19.941 -7.226 -23.089 1.00 94.25 85 ASP A N 1
ATOM 675 C CA . ASP A 1 85 ? 20.702 -8.398 -23.535 1.00 94.25 85 ASP A CA 1
ATOM 676 C C . ASP A 1 85 ? 20.134 -9.075 -24.785 1.00 94.25 85 ASP A C 1
ATOM 678 O O . ASP A 1 85 ? 20.291 -10.285 -24.966 1.00 94.25 85 ASP A O 1
ATOM 682 N N . ARG A 1 86 ? 19.448 -8.304 -25.644 1.00 91.12 86 ARG A N 1
ATOM 683 C CA . ARG A 1 86 ? 18.791 -8.803 -26.867 1.00 91.12 86 ARG A CA 1
ATOM 684 C C . ARG A 1 86 ? 17.786 -9.926 -26.597 1.00 91.12 86 ARG A C 1
ATOM 686 O O . ARG A 1 86 ? 17.545 -10.787 -27.435 1.00 91.12 86 ARG A O 1
ATOM 693 N N . LYS A 1 87 ? 17.217 -9.945 -25.393 1.00 87.88 87 LYS A N 1
ATOM 694 C CA . LYS A 1 87 ? 16.335 -11.021 -24.917 1.00 87.88 87 LYS A CA 1
ATOM 695 C C . LYS A 1 87 ? 15.038 -10.491 -24.345 1.00 87.88 87 LYS A C 1
ATOM 697 O O . LYS A 1 87 ? 13.985 -11.078 -24.572 1.00 87.88 87 LYS A O 1
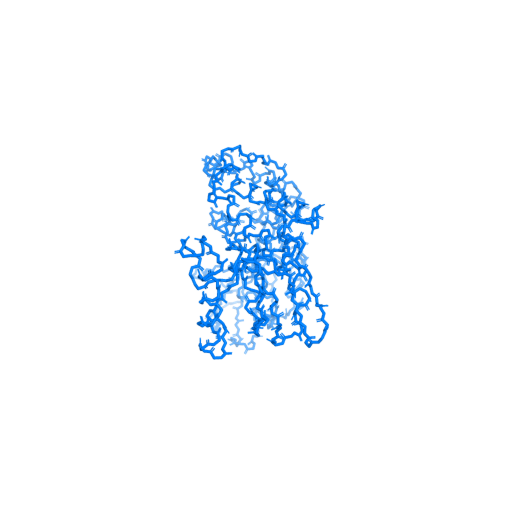ATOM 702 N N . LYS A 1 88 ? 15.117 -9.411 -23.570 1.00 87.69 88 LYS A N 1
ATOM 703 C CA . LYS A 1 88 ? 13.984 -8.869 -22.822 1.00 87.69 88 LYS A CA 1
ATOM 704 C C . LYS A 1 88 ? 13.635 -7.485 -23.343 1.00 87.69 88 LYS A C 1
ATOM 706 O O . LYS A 1 88 ? 14.526 -6.662 -23.512 1.00 87.69 88 LYS A O 1
ATOM 711 N N . THR A 1 89 ? 12.348 -7.230 -23.559 1.00 87.56 89 THR A N 1
ATOM 712 C CA . THR A 1 89 ? 11.826 -5.892 -23.859 1.00 87.56 89 THR A CA 1
ATOM 713 C C . THR A 1 89 ? 11.207 -5.267 -22.610 1.00 87.56 89 THR A C 1
ATOM 715 O O . THR A 1 89 ? 10.469 -5.918 -21.866 1.00 87.56 89 THR A O 1
ATOM 718 N N . CYS A 1 90 ? 11.525 -4.000 -22.371 1.00 86.19 90 CYS A N 1
ATOM 719 C CA . CYS A 1 90 ? 11.178 -3.241 -21.174 1.00 86.19 90 CYS A CA 1
ATOM 720 C C . CYS A 1 90 ? 10.538 -1.899 -21.571 1.00 86.19 90 CYS A C 1
ATOM 722 O O . CYS A 1 90 ? 10.826 -1.396 -22.654 1.00 86.19 90 CYS A O 1
ATOM 724 N N . CYS A 1 91 ? 9.705 -1.310 -20.702 1.00 81.94 91 CYS A N 1
ATOM 725 C CA . CYS A 1 91 ? 9.053 -0.006 -20.939 1.00 81.94 91 CYS A CA 1
ATOM 726 C C . CYS A 1 91 ? 8.377 0.089 -22.322 1.00 81.94 91 CYS A C 1
ATOM 728 O O . CYS A 1 91 ? 8.677 0.979 -23.113 1.00 81.94 91 CYS A O 1
ATOM 730 N N . LYS A 1 92 ? 7.522 -0.888 -22.644 1.00 85.81 92 LYS A N 1
ATOM 731 C CA . LYS A 1 92 ? 6.879 -0.996 -23.961 1.00 85.81 92 LYS A CA 1
ATOM 732 C C . LYS A 1 92 ? 5.892 0.158 -24.163 1.00 85.81 92 LYS A C 1
ATOM 734 O O . LYS A 1 92 ? 5.008 0.356 -23.330 1.00 85.81 92 LYS A O 1
ATOM 739 N N . SER A 1 93 ? 6.009 0.873 -25.277 1.00 82.56 93 SER A N 1
ATOM 740 C CA . SER A 1 93 ? 5.040 1.888 -25.685 1.00 82.56 93 SER A CA 1
ATOM 741 C C . SER A 1 93 ? 3.714 1.248 -26.113 1.00 82.56 93 SER A C 1
ATOM 743 O O . SER A 1 93 ? 3.633 0.046 -26.394 1.00 82.56 93 SER A O 1
ATOM 745 N N . ALA A 1 94 ? 2.658 2.060 -26.197 1.00 78.94 94 ALA A N 1
ATOM 746 C CA . ALA A 1 94 ? 1.381 1.611 -26.748 1.00 78.94 94 ALA A CA 1
ATOM 747 C C . ALA A 1 94 ? 1.544 1.109 -28.194 1.00 78.94 94 ALA A C 1
ATOM 749 O O . ALA A 1 94 ? 0.999 0.062 -28.537 1.00 78.94 94 ALA A O 1
ATOM 750 N N . ALA A 1 95 ? 2.360 1.793 -29.004 1.00 78.56 95 ALA A N 1
ATOM 751 C CA . ALA A 1 95 ? 2.676 1.375 -30.367 1.00 78.56 95 ALA A CA 1
ATOM 752 C C . ALA A 1 95 ? 3.328 -0.019 -30.402 1.00 78.56 95 ALA A C 1
ATOM 754 O O . ALA A 1 95 ? 2.917 -0.867 -31.192 1.00 78.56 95 ALA A O 1
ATOM 755 N N . PHE A 1 96 ? 4.265 -0.314 -29.489 1.00 83.56 96 PHE A N 1
ATOM 756 C CA . PHE A 1 96 ? 4.873 -1.647 -29.388 1.00 83.56 96 PHE A CA 1
ATOM 757 C C . PHE A 1 96 ? 3.851 -2.732 -29.049 1.00 83.56 96 PHE A C 1
ATOM 759 O O . PHE A 1 96 ? 3.873 -3.810 -29.642 1.00 83.56 96 PHE A O 1
ATOM 766 N N . ALA A 1 97 ? 2.939 -2.459 -28.115 1.00 79.06 97 ALA A N 1
ATOM 767 C CA . ALA A 1 97 ? 1.908 -3.420 -27.730 1.00 79.06 97 ALA A CA 1
ATOM 768 C C . ALA A 1 97 ? 0.916 -3.731 -28.861 1.00 79.06 97 ALA A C 1
ATOM 770 O O . ALA A 1 97 ? 0.370 -4.834 -28.923 1.00 79.06 97 ALA A O 1
ATOM 771 N N . LEU A 1 98 ? 0.699 -2.772 -29.762 1.00 77.69 98 LEU A N 1
ATOM 772 C CA . LEU A 1 98 ? -0.213 -2.908 -30.892 1.00 77.69 98 LEU A CA 1
ATOM 773 C C . LEU A 1 98 ? 0.406 -3.630 -32.095 1.00 77.69 98 LEU A C 1
ATOM 775 O O . LEU A 1 98 ? -0.345 -4.023 -32.978 1.00 77.69 98 LEU A O 1
ATOM 779 N N . LEU A 1 99 ? 1.727 -3.855 -32.142 1.00 78.81 99 LEU A N 1
ATOM 780 C CA . LEU A 1 99 ? 2.401 -4.453 -33.307 1.00 78.81 99 LEU A CA 1
ATOM 781 C C . LEU A 1 99 ? 1.854 -5.832 -33.714 1.00 78.81 99 LEU A C 1
ATOM 783 O O . LEU A 1 99 ? 1.739 -6.115 -34.905 1.00 78.81 99 LEU A O 1
ATOM 787 N N . PHE A 1 100 ? 1.545 -6.692 -32.739 1.00 74.62 100 PHE A N 1
ATOM 788 C CA . PHE A 1 100 ? 1.149 -8.092 -32.964 1.00 74.62 100 PHE A CA 1
ATOM 789 C C . PHE A 1 100 ? -0.029 -8.524 -32.074 1.00 74.62 100 PHE A C 1
ATOM 791 O O . PHE A 1 100 ? -0.054 -9.654 -31.590 1.00 74.62 100 PHE A O 1
ATOM 798 N N . ASP A 1 101 ? -0.976 -7.617 -31.815 1.00 64.81 101 ASP A N 1
ATOM 799 C CA . ASP A 1 101 ? -2.182 -7.869 -31.007 1.00 64.81 101 ASP A CA 1
ATOM 800 C C . ASP A 1 101 ? -1.920 -8.342 -29.556 1.00 64.81 101 ASP A C 1
ATOM 802 O O . ASP A 1 101 ? -2.807 -8.893 -28.898 1.00 64.81 101 ASP A O 1
ATOM 806 N N . ASP A 1 102 ? -0.730 -8.083 -29.000 1.00 62.34 102 ASP A N 1
ATOM 807 C CA . ASP A 1 102 ? -0.346 -8.472 -27.631 1.00 62.34 102 ASP A CA 1
ATOM 808 C C . ASP A 1 102 ? -0.661 -7.363 -26.608 1.00 62.34 102 ASP A C 1
ATOM 810 O O . ASP A 1 102 ? 0.128 -7.019 -25.724 1.00 62.34 102 ASP A O 1
ATOM 814 N N . TYR A 1 103 ? -1.862 -6.786 -26.721 1.00 53.44 103 TYR A N 1
ATOM 815 C CA . TYR A 1 103 ? -2.332 -5.685 -25.870 1.00 53.44 103 TYR A CA 1
ATOM 816 C C . TYR A 1 103 ? -2.368 -6.054 -24.377 1.00 53.44 103 TYR A C 1
ATOM 818 O O . TYR A 1 103 ? -2.346 -5.178 -23.514 1.00 53.44 103 TYR A O 1
ATOM 826 N N . ARG A 1 104 ? -2.415 -7.355 -24.055 1.00 50.81 104 ARG A N 1
ATOM 827 C CA . ARG A 1 104 ? -2.413 -7.863 -22.674 1.00 50.81 104 ARG A CA 1
ATOM 828 C C . ARG A 1 104 ? -1.036 -7.782 -22.006 1.00 50.81 104 ARG A C 1
ATOM 830 O O . ARG A 1 104 ? -0.958 -8.013 -20.805 1.00 50.81 104 ARG A O 1
ATOM 837 N N . GLN A 1 105 ? 0.018 -7.452 -22.757 1.00 50.62 105 GLN A N 1
ATOM 838 C CA . GLN A 1 105 ? 1.396 -7.309 -22.272 1.00 50.62 105 GLN A CA 1
ATOM 839 C C . GLN A 1 105 ? 1.972 -5.896 -22.444 1.00 50.62 105 GLN A C 1
ATOM 841 O O . GLN A 1 105 ? 3.194 -5.719 -22.343 1.00 50.62 105 GLN A O 1
ATOM 846 N N . ALA A 1 106 ? 1.123 -4.892 -22.691 1.00 49.03 106 ALA A N 1
ATOM 847 C CA . ALA A 1 106 ? 1.474 -3.479 -22.559 1.00 49.03 106 ALA A CA 1
ATOM 848 C C . ALA A 1 106 ? 1.701 -3.147 -21.074 1.00 49.03 106 ALA A C 1
ATOM 850 O O . ALA A 1 106 ? 0.905 -2.467 -20.433 1.00 49.03 106 ALA A O 1
ATOM 851 N N . ASP A 1 107 ? 2.746 -3.721 -20.491 1.00 50.75 107 ASP A N 1
ATOM 852 C CA . ASP A 1 107 ? 3.078 -3.548 -19.088 1.00 50.75 107 ASP A CA 1
ATOM 853 C C . ASP A 1 107 ? 3.809 -2.213 -18.962 1.00 50.75 107 ASP A C 1
ATOM 855 O O . ASP A 1 107 ? 5.030 -2.120 -19.127 1.00 50.75 107 ASP A O 1
ATOM 859 N N . SER A 1 108 ? 3.017 -1.148 -18.831 1.00 51.38 108 SER A N 1
ATOM 860 C CA . SER A 1 108 ? 3.473 0.201 -19.140 1.00 51.38 108 SER A CA 1
ATOM 861 C C . SER A 1 108 ? 4.523 0.730 -18.170 1.00 51.38 108 SER A C 1
ATOM 863 O O . SER A 1 108 ? 5.103 1.753 -18.483 1.00 51.38 108 SER A O 1
ATOM 865 N N . ASN A 1 109 ? 4.791 0.089 -17.022 1.00 56.91 109 ASN A N 1
ATOM 866 C CA . ASN A 1 109 ? 5.599 0.697 -15.953 1.00 56.91 109 ASN A CA 1
ATOM 867 C C . ASN A 1 109 ? 6.306 -0.308 -15.001 1.00 56.91 109 ASN A C 1
ATOM 869 O O . ASN A 1 109 ? 6.686 0.063 -13.887 1.00 56.91 109 ASN A O 1
ATOM 873 N N . TRP A 1 110 ? 6.518 -1.579 -15.376 1.00 55.81 110 TRP A N 1
ATOM 874 C CA . TRP A 1 110 ? 7.110 -2.565 -14.442 1.00 55.81 110 TRP A CA 1
ATOM 875 C C . TRP A 1 110 ? 8.549 -2.221 -14.016 1.00 55.81 110 TRP A C 1
ATOM 877 O O . TRP A 1 110 ? 8.891 -2.369 -12.844 1.00 55.81 110 TRP A O 1
ATOM 887 N N . VAL A 1 111 ? 9.371 -1.684 -14.928 1.00 58.50 111 VAL A N 1
ATOM 888 C CA . VAL A 1 111 ? 10.747 -1.248 -14.616 1.00 58.50 111 VAL A CA 1
ATOM 889 C C . VAL A 1 111 ? 10.727 -0.129 -13.577 1.00 58.50 111 VAL A C 1
ATOM 891 O O . VAL A 1 111 ? 11.460 -0.180 -12.596 1.00 58.50 111 VAL A O 1
ATOM 894 N N . THR A 1 112 ? 9.820 0.839 -13.731 1.00 73.19 112 THR A N 1
ATOM 895 C CA . THR A 1 112 ? 9.661 1.931 -12.762 1.00 73.19 112 THR A CA 1
ATOM 896 C C . THR A 1 112 ? 9.142 1.450 -11.405 1.00 73.19 112 THR A C 1
ATOM 898 O O . THR A 1 112 ? 9.486 2.040 -10.384 1.00 73.19 112 THR A O 1
ATOM 901 N N . ALA A 1 113 ? 8.368 0.358 -11.358 1.00 76.12 113 ALA A N 1
ATOM 902 C CA . ALA A 1 113 ? 7.916 -0.239 -10.103 1.00 76.12 113 ALA A CA 1
ATOM 903 C C . ALA A 1 113 ? 9.056 -0.950 -9.351 1.00 76.12 113 ALA A C 1
ATOM 905 O O . ALA A 1 113 ? 9.201 -0.746 -8.147 1.00 76.12 113 ALA A O 1
ATOM 906 N N . GLU A 1 114 ? 9.900 -1.715 -10.051 1.00 81.69 114 GLU A N 1
ATOM 907 C CA . GLU A 1 114 ? 11.060 -2.380 -9.441 1.00 81.69 114 GLU A CA 1
ATOM 908 C C . GLU A 1 114 ? 12.125 -1.363 -8.995 1.00 81.69 114 GLU A C 1
ATOM 910 O O . GLU A 1 114 ? 12.640 -1.443 -7.878 1.00 81.69 114 GLU A O 1
ATOM 915 N N . MET A 1 115 ? 12.406 -0.352 -9.828 1.00 84.81 115 MET A N 1
ATOM 916 C CA . MET A 1 115 ? 13.270 0.780 -9.467 1.00 84.81 115 MET A CA 1
ATOM 917 C C . MET A 1 115 ? 12.755 1.496 -8.219 1.00 84.81 115 MET A C 1
ATOM 919 O O . MET A 1 115 ? 13.526 1.772 -7.299 1.00 84.81 115 MET A O 1
ATOM 923 N N . ARG A 1 116 ? 11.442 1.765 -8.165 1.00 80.19 116 ARG A N 1
ATOM 924 C CA . ARG A 1 116 ? 10.790 2.369 -7.003 1.00 80.19 116 ARG A CA 1
ATOM 925 C C . ARG A 1 116 ? 11.043 1.544 -5.752 1.00 80.19 116 ARG A C 1
ATOM 927 O O . ARG A 1 116 ? 11.494 2.090 -4.755 1.00 80.19 116 ARG A O 1
ATOM 934 N N . GLU A 1 117 ? 10.734 0.254 -5.788 1.00 81.62 117 GLU A N 1
ATOM 935 C CA . GLU A 1 117 ? 10.848 -0.620 -4.618 1.00 81.62 117 GLU A CA 1
ATOM 936 C C . GLU A 1 117 ? 12.288 -0.726 -4.121 1.00 81.62 117 GLU A C 1
ATOM 938 O O . GLU A 1 117 ? 12.531 -0.583 -2.922 1.00 81.62 117 GLU A O 1
ATOM 943 N N . LYS A 1 118 ? 13.253 -0.873 -5.036 1.00 87.62 118 LYS A N 1
ATOM 944 C CA . LYS A 1 118 ? 14.678 -0.860 -4.688 1.00 87.62 118 LYS A CA 1
ATOM 945 C C . LYS A 1 118 ? 15.101 0.454 -4.039 1.00 87.62 118 LYS A C 1
ATOM 947 O O . LYS A 1 118 ? 15.773 0.433 -3.008 1.00 87.62 118 LYS A O 1
ATOM 952 N N . PHE A 1 119 ? 14.699 1.594 -4.602 1.00 86.25 119 PHE A N 1
ATOM 953 C CA . PHE A 1 119 ? 15.086 2.887 -4.045 1.00 86.25 119 PHE A CA 1
ATOM 954 C C . PHE A 1 119 ? 14.403 3.180 -2.707 1.00 86.25 119 PHE A C 1
ATOM 956 O O . PHE A 1 119 ? 15.048 3.675 -1.789 1.00 86.25 119 PHE A O 1
ATOM 963 N N . LEU A 1 120 ? 13.129 2.817 -2.544 1.00 83.50 120 LEU A N 1
ATOM 964 C CA . LEU A 1 120 ? 12.441 2.935 -1.259 1.00 83.50 120 LEU A CA 1
ATOM 965 C C . LEU A 1 120 ? 13.122 2.092 -0.177 1.00 83.50 120 LEU A C 1
ATOM 967 O O . LEU A 1 120 ? 13.357 2.596 0.918 1.00 83.50 120 LEU A O 1
ATOM 971 N N . ALA A 1 121 ? 13.502 0.851 -0.494 1.00 87.31 121 ALA A N 1
ATOM 972 C CA . ALA A 1 121 ? 14.243 -0.009 0.427 1.00 87.31 121 ALA A CA 1
ATOM 973 C C . ALA A 1 121 ? 15.622 0.576 0.779 1.00 87.31 121 ALA A C 1
ATOM 975 O O . ALA A 1 121 ? 16.060 0.498 1.928 1.00 87.31 121 ALA A O 1
ATOM 976 N N . TYR A 1 122 ? 16.298 1.198 -0.190 1.00 90.19 122 TYR A N 1
ATOM 977 C CA . TYR A 1 122 ? 17.545 1.918 0.053 1.00 90.19 122 TYR A CA 1
ATOM 978 C C . TYR A 1 122 ? 17.355 3.085 1.018 1.00 90.19 122 TYR A C 1
ATOM 980 O O . TYR A 1 122 ? 18.112 3.209 1.980 1.00 90.19 122 TYR A O 1
ATOM 988 N N . ILE A 1 123 ? 16.346 3.925 0.787 1.00 87.94 123 ILE A N 1
ATOM 989 C CA . ILE A 1 123 ? 16.040 5.057 1.659 1.00 87.94 123 ILE A CA 1
ATOM 990 C C . ILE A 1 123 ? 15.692 4.558 3.061 1.00 87.94 123 ILE A C 1
ATOM 992 O O . ILE A 1 123 ? 16.303 5.001 4.024 1.00 87.94 123 ILE A O 1
ATOM 996 N N . GLU A 1 124 ? 14.806 3.573 3.188 1.00 87.00 124 GLU A N 1
ATOM 997 C CA . GLU A 1 124 ? 14.438 2.989 4.480 1.00 87.00 124 GLU A CA 1
ATOM 998 C C . GLU A 1 124 ? 15.647 2.452 5.262 1.00 87.00 124 GLU A C 1
ATOM 1000 O O . GLU A 1 124 ? 15.743 2.643 6.472 1.00 87.00 124 GLU A O 1
ATOM 1005 N N . LYS A 1 125 ? 16.597 1.817 4.569 1.00 90.12 125 LYS A N 1
ATOM 1006 C CA . LYS A 1 125 ? 17.818 1.279 5.176 1.00 90.12 125 LYS A CA 1
ATOM 1007 C C . LYS A 1 125 ? 18.806 2.367 5.609 1.00 90.12 125 LYS A C 1
ATOM 1009 O O . LYS A 1 125 ? 19.523 2.169 6.588 1.00 90.12 125 LYS A O 1
ATOM 1014 N N . ASN A 1 126 ? 18.909 3.460 4.853 1.00 88.44 126 ASN A N 1
ATOM 1015 C CA . ASN A 1 126 ? 19.983 4.447 5.009 1.00 88.44 126 ASN A CA 1
ATOM 1016 C C . ASN A 1 126 ? 19.539 5.755 5.674 1.00 88.44 126 ASN A C 1
ATOM 1018 O O . ASN A 1 126 ? 20.391 6.545 6.078 1.00 88.44 126 ASN A O 1
ATOM 1022 N N . TYR A 1 127 ? 18.237 5.993 5.815 1.00 85.44 127 TYR A N 1
ATOM 1023 C CA . TYR A 1 127 ? 17.706 7.148 6.527 1.00 85.44 127 TYR A CA 1
ATOM 1024 C C . TYR A 1 127 ? 17.325 6.790 7.957 1.00 85.44 127 TYR A C 1
ATOM 1026 O O . TYR A 1 127 ? 16.724 5.757 8.232 1.00 85.44 127 TYR A O 1
ATOM 1034 N N . THR A 1 128 ? 17.636 7.690 8.885 1.00 89.56 128 THR A N 1
ATOM 1035 C CA . THR A 1 128 ? 17.069 7.669 10.234 1.00 89.56 128 THR A CA 1
ATOM 1036 C C . THR A 1 128 ? 16.260 8.948 10.407 1.00 89.56 128 THR A C 1
ATOM 1038 O O . THR A 1 128 ? 16.832 10.030 10.264 1.00 89.56 128 THR A O 1
ATOM 1041 N N . PRO A 1 129 ? 14.948 8.859 10.674 1.00 89.00 129 PRO A N 1
ATOM 1042 C CA . PRO A 1 129 ? 14.115 10.043 10.810 1.00 89.00 129 PRO A CA 1
ATOM 1043 C C . PRO A 1 129 ? 14.506 10.827 12.066 1.00 89.00 129 PRO A C 1
ATOM 1045 O O . PRO A 1 129 ? 14.844 10.235 13.096 1.00 89.00 129 PRO A O 1
ATOM 1048 N N . SER A 1 130 ? 14.459 12.159 12.007 1.00 90.94 130 SER A N 1
ATOM 1049 C CA . SER A 1 130 ? 14.754 12.981 13.179 1.00 90.94 130 SER A CA 1
ATOM 1050 C C . SER A 1 130 ? 13.674 12.856 14.254 1.00 90.94 130 SER A C 1
ATOM 1052 O O . SER A 1 130 ? 12.503 12.560 13.999 1.00 90.94 130 SER A O 1
ATOM 1054 N N . ALA A 1 131 ? 14.059 13.173 15.491 1.00 91.81 131 ALA A N 1
ATOM 1055 C CA . ALA A 1 131 ? 13.112 13.312 16.590 1.00 91.81 131 ALA A CA 1
ATOM 1056 C C . ALA A 1 131 ? 12.070 14.418 16.343 1.00 91.81 131 ALA A C 1
ATOM 1058 O O . ALA A 1 131 ? 10.995 14.350 16.930 1.00 91.81 131 ALA A O 1
ATOM 1059 N N . GLU A 1 132 ? 12.354 15.422 15.508 1.00 92.06 132 GLU A N 1
ATOM 1060 C CA . GLU A 1 132 ? 11.390 16.478 15.181 1.00 92.06 132 GLU A CA 1
ATOM 1061 C C . GLU A 1 132 ? 10.190 15.894 14.430 1.00 92.06 132 GLU A C 1
ATOM 1063 O O . GLU A 1 132 ? 9.058 16.017 14.896 1.00 92.06 132 GLU A O 1
ATOM 1068 N N . VAL A 1 133 ? 10.444 15.169 13.336 1.00 87.38 133 VAL A N 1
ATOM 1069 C CA . VAL A 1 133 ? 9.386 14.542 12.529 1.00 87.38 133 VAL A CA 1
ATOM 1070 C C . VAL A 1 133 ? 8.659 13.453 13.317 1.00 87.38 133 VAL A C 1
ATOM 1072 O O . VAL A 1 133 ? 7.432 13.389 13.300 1.00 87.38 133 VAL A O 1
ATOM 1075 N N . MET A 1 134 ? 9.390 12.644 14.089 1.00 89.81 134 MET A N 1
ATOM 1076 C CA . MET A 1 134 ? 8.795 11.577 14.906 1.00 89.81 134 MET A CA 1
ATOM 1077 C C . MET A 1 134 ? 7.883 12.101 16.032 1.00 89.81 134 MET A C 1
ATOM 1079 O O . MET A 1 134 ? 6.971 11.387 16.464 1.00 89.81 134 MET A O 1
ATOM 1083 N N . ASN A 1 135 ? 8.112 13.330 16.511 1.00 92.31 135 ASN A N 1
ATOM 1084 C CA . ASN A 1 135 ? 7.316 13.975 17.560 1.00 92.31 135 ASN A CA 1
ATOM 1085 C C . ASN A 1 135 ? 6.244 14.936 17.021 1.00 92.31 135 ASN A C 1
ATOM 1087 O O . ASN A 1 135 ? 5.504 15.526 17.817 1.00 92.31 135 ASN A O 1
ATOM 1091 N N . ASP A 1 136 ? 6.124 15.099 15.701 1.00 90.25 136 ASP A N 1
ATOM 1092 C CA . ASP A 1 136 ? 5.041 15.887 15.122 1.00 90.25 136 ASP A CA 1
ATOM 1093 C C . ASP A 1 136 ? 3.692 15.198 15.385 1.00 90.25 136 ASP A C 1
ATOM 1095 O O . ASP A 1 136 ? 3.446 14.056 14.995 1.00 90.25 136 ASP A O 1
ATOM 1099 N N . LYS A 1 137 ? 2.782 15.907 16.061 1.00 90.94 137 LYS A N 1
ATOM 1100 C CA . LYS A 1 137 ? 1.488 15.345 16.480 1.00 90.94 137 LYS A CA 1
ATOM 1101 C C . LYS A 1 137 ? 0.569 15.004 15.310 1.00 90.94 137 LYS A C 1
ATOM 1103 O O . LYS A 1 137 ? -0.229 14.075 15.419 1.00 90.94 137 LYS A O 1
ATOM 1108 N N . LYS A 1 138 ? 0.616 15.777 14.220 1.00 86.38 138 LYS A N 1
ATOM 1109 C CA . LYS A 1 138 ? -0.204 15.491 13.034 1.00 86.38 138 LYS A CA 1
ATOM 1110 C C . LYS A 1 138 ? 0.318 14.231 12.361 1.00 86.38 138 LYS A C 1
ATOM 1112 O O . LYS A 1 138 ? -0.474 13.380 11.972 1.00 86.38 138 LYS A O 1
ATOM 1117 N N . PHE A 1 139 ? 1.635 14.102 12.288 1.00 84.06 139 PHE A N 1
ATOM 1118 C CA . PHE A 1 139 ? 2.312 12.945 11.739 1.00 84.06 139 PHE A CA 1
ATOM 1119 C C . PHE A 1 139 ? 2.042 11.669 12.548 1.00 84.06 139 PHE A C 1
ATOM 1121 O O . PHE A 1 139 ? 1.604 10.676 11.975 1.00 84.06 139 PHE A O 1
ATOM 1128 N N . GLN A 1 140 ? 2.160 11.733 13.879 1.00 90.69 140 GLN A N 1
ATOM 1129 C CA . GLN A 1 140 ? 1.780 10.644 14.791 1.00 90.69 140 GLN A CA 1
ATOM 1130 C C . GLN A 1 140 ? 0.331 10.190 14.602 1.00 90.69 140 GLN A C 1
ATOM 1132 O O . GLN A 1 140 ? 0.043 8.997 14.619 1.00 90.69 140 GLN A O 1
ATOM 1137 N N . SER A 1 141 ? -0.594 11.134 14.401 1.00 88.88 141 SER A N 1
ATOM 1138 C CA . SER A 1 141 ? -1.989 10.793 14.112 1.00 88.88 141 SER A CA 1
ATOM 1139 C C . SER A 1 141 ? -2.123 10.033 12.791 1.00 88.88 141 SER A C 1
ATOM 1141 O O . SER A 1 141 ? -2.860 9.058 12.729 1.00 88.88 141 SER A O 1
ATOM 1143 N N . LEU A 1 142 ? -1.411 10.452 11.740 1.00 87.06 142 LEU A N 1
ATOM 1144 C CA . LEU A 1 142 ? -1.454 9.804 10.425 1.00 87.06 142 LEU A CA 1
ATOM 1145 C C . LEU A 1 142 ? -0.886 8.376 10.454 1.00 87.06 142 LEU A C 1
ATOM 1147 O O . LEU A 1 142 ? -1.472 7.466 9.864 1.00 87.06 142 LEU A O 1
ATOM 1151 N N . THR A 1 143 ? 0.241 8.160 11.131 1.00 89.19 143 THR A N 1
ATOM 1152 C CA . THR A 1 143 ? 0.883 6.839 11.238 1.00 89.19 143 THR A CA 1
ATOM 1153 C C . THR A 1 143 ? 0.100 5.899 12.147 1.00 89.19 143 THR A C 1
ATOM 1155 O O . THR A 1 143 ? -0.059 4.724 11.818 1.00 89.19 143 THR A O 1
ATOM 1158 N N . TYR A 1 144 ? -0.479 6.416 13.234 1.00 91.12 144 TYR A N 1
ATOM 1159 C CA . TYR A 1 144 ? -1.418 5.669 14.068 1.00 91.12 144 TYR A CA 1
ATOM 1160 C C . TYR A 1 144 ? -2.653 5.236 13.267 1.00 91.12 144 TYR A C 1
ATOM 1162 O O . TYR A 1 144 ? -3.013 4.059 13.271 1.00 91.12 144 TYR A O 1
ATOM 1170 N N . ASP A 1 145 ? -3.260 6.158 12.513 1.00 88.06 145 ASP A N 1
ATOM 1171 C CA . ASP A 1 145 ? -4.424 5.875 11.669 1.00 88.06 145 ASP A CA 1
ATOM 1172 C C . ASP A 1 145 ? -4.127 4.776 10.631 1.00 88.06 145 ASP A C 1
ATOM 1174 O O . ASP A 1 145 ? -4.966 3.912 10.350 1.00 88.06 145 ASP A O 1
ATOM 1178 N N . SER A 1 146 ? -2.919 4.791 10.059 1.00 87.69 146 SER A N 1
ATOM 1179 C CA . SER A 1 146 ? -2.447 3.750 9.144 1.00 87.69 146 SER A CA 1
ATOM 1180 C C . SER A 1 146 ? -2.278 2.402 9.843 1.00 87.69 146 SER A C 1
ATOM 1182 O O . SER A 1 146 ? -2.809 1.392 9.370 1.00 87.69 146 SER A O 1
ATOM 1184 N N . ALA A 1 147 ? -1.609 2.382 10.998 1.00 91.44 147 ALA A N 1
ATOM 1185 C CA . ALA A 1 147 ? -1.408 1.169 11.781 1.00 91.44 147 ALA A CA 1
ATOM 1186 C C . ALA A 1 147 ? -2.745 0.545 12.207 1.00 91.44 147 ALA A C 1
ATOM 1188 O O . ALA A 1 147 ? -2.915 -0.667 12.114 1.00 91.44 147 ALA A O 1
ATOM 1189 N N . VAL A 1 148 ? -3.736 1.356 12.589 1.00 91.06 148 VAL A N 1
ATOM 1190 C CA . VAL A 1 148 ? -5.095 0.893 12.907 1.00 91.06 148 VAL A CA 1
ATOM 1191 C C . VAL A 1 148 ? -5.771 0.246 11.696 1.00 91.06 148 VAL A C 1
ATOM 1193 O O . VAL A 1 148 ? -6.365 -0.824 11.828 1.00 91.06 148 VAL A O 1
ATOM 1196 N N . LYS A 1 149 ? -5.682 0.855 10.504 1.00 88.19 149 LYS A N 1
ATOM 1197 C CA . LYS A 1 149 ? -6.240 0.278 9.264 1.00 88.19 149 LYS A CA 1
ATOM 1198 C C . LYS A 1 149 ? -5.634 -1.086 8.945 1.00 88.19 149 LYS A C 1
ATOM 1200 O O . LYS A 1 149 ? -6.372 -2.018 8.628 1.00 88.19 149 LYS A O 1
ATOM 1205 N N . GLN A 1 150 ? -4.319 -1.203 9.089 1.00 90.12 150 GLN A N 1
ATOM 1206 C CA . GLN A 1 150 ? -3.596 -2.448 8.851 1.00 90.12 150 GLN A CA 1
ATOM 1207 C C . GLN A 1 150 ? -3.904 -3.502 9.913 1.00 90.12 150 GLN A C 1
ATOM 1209 O O . GLN A 1 150 ? -4.205 -4.640 9.574 1.00 90.12 150 GLN A O 1
ATOM 1214 N N . TYR A 1 151 ? -3.873 -3.129 11.190 1.00 92.44 151 TYR A N 1
ATOM 1215 C CA . TYR A 1 151 ? -4.010 -4.076 12.288 1.00 92.44 151 TYR A CA 1
ATOM 1216 C C . TYR A 1 151 ? -5.455 -4.494 12.535 1.00 92.44 151 TYR A C 1
ATOM 1218 O O . TYR A 1 151 ? -5.730 -5.682 12.656 1.00 92.44 151 TYR A O 1
ATOM 1226 N N . VAL A 1 152 ? -6.387 -3.546 12.635 1.00 90.88 152 VAL A N 1
ATOM 1227 C CA . VAL A 1 152 ? -7.765 -3.833 13.063 1.00 90.88 152 VAL A CA 1
ATOM 1228 C C . VAL A 1 152 ? -8.638 -4.288 11.898 1.00 90.88 152 VAL A C 1
ATOM 1230 O O . VAL A 1 152 ? -9.448 -5.196 12.066 1.00 90.88 152 VAL A O 1
ATOM 1233 N N . TYR A 1 153 ? -8.454 -3.694 10.716 1.00 86.56 153 TYR A N 1
ATOM 1234 C CA . TYR A 1 153 ? -9.286 -3.971 9.540 1.00 86.56 153 TYR A CA 1
ATOM 1235 C C . TYR A 1 153 ? -8.627 -4.896 8.515 1.00 86.56 153 TYR A C 1
ATOM 1237 O O . TYR A 1 153 ? -9.232 -5.152 7.474 1.00 86.56 153 TYR A O 1
ATOM 1245 N N . ASP A 1 154 ? -7.395 -5.344 8.773 1.00 85.19 154 ASP A N 1
ATOM 1246 C CA . ASP A 1 154 ? -6.571 -6.112 7.835 1.00 85.19 154 ASP A CA 1
ATOM 1247 C C . ASP A 1 154 ? -6.468 -5.422 6.448 1.00 85.19 154 ASP A C 1
ATOM 1249 O O . ASP A 1 154 ? -6.431 -6.072 5.401 1.00 85.19 154 ASP A O 1
ATOM 1253 N N . ARG A 1 155 ? -6.458 -4.075 6.419 1.00 78.44 155 ARG A N 1
ATOM 1254 C CA . ARG A 1 155 ? -6.364 -3.267 5.190 1.00 78.44 155 ARG A CA 1
ATOM 1255 C C . ARG A 1 155 ? -4.955 -2.730 5.003 1.00 78.44 155 ARG A C 1
ATOM 1257 O O . ARG A 1 155 ? -4.524 -1.854 5.751 1.00 78.44 155 ARG A O 1
ATOM 1264 N N . ASN A 1 156 ? -4.276 -3.179 3.952 1.00 66.56 156 ASN A N 1
ATOM 1265 C CA . ASN A 1 156 ? -3.025 -2.564 3.531 1.00 66.56 156 ASN A CA 1
ATOM 1266 C C . ASN A 1 156 ? -3.325 -1.376 2.606 1.00 66.56 156 ASN A C 1
ATOM 1268 O O . ASN A 1 156 ? -3.881 -1.562 1.527 1.00 66.56 156 ASN A O 1
ATOM 1272 N N . ASN A 1 157 ? -3.016 -0.159 3.051 1.00 56.59 157 ASN A N 1
ATOM 1273 C CA . ASN A 1 157 ? -3.428 1.074 2.375 1.00 56.59 157 ASN A CA 1
ATOM 1274 C C . ASN A 1 157 ? -2.242 2.001 2.069 1.00 56.59 157 ASN A C 1
ATOM 1276 O O . ASN A 1 157 ? -2.387 3.222 2.075 1.00 56.59 157 ASN A O 1
ATOM 1280 N N . ASP A 1 158 ? -1.067 1.430 1.805 1.00 57.34 158 ASP A N 1
ATOM 1281 C CA . ASP A 1 158 ? 0.153 2.201 1.551 1.00 57.34 158 ASP A CA 1
ATOM 1282 C C . ASP A 1 158 ? 0.296 2.655 0.085 1.00 57.34 158 ASP A C 1
ATOM 1284 O O . ASP A 1 158 ? 1.293 2.405 -0.590 1.00 57.34 158 ASP A O 1
ATOM 1288 N N . THR A 1 159 ? -0.736 3.317 -0.446 1.00 56.31 159 THR A N 1
ATOM 1289 C CA . THR A 1 159 ? -0.672 3.947 -1.778 1.00 56.31 159 THR A CA 1
ATOM 1290 C C . THR A 1 159 ? -0.014 5.328 -1.729 1.00 56.31 159 THR A C 1
ATOM 1292 O O . THR A 1 159 ? 0.444 5.829 -2.750 1.00 56.31 159 THR A O 1
ATOM 1295 N N . THR A 1 160 ? 0.091 5.941 -0.547 1.00 58.34 160 THR A N 1
ATOM 1296 C CA . THR A 1 160 ? 0.728 7.255 -0.355 1.00 58.34 160 THR A CA 1
ATOM 1297 C C . THR A 1 160 ? 2.200 7.234 -0.774 1.00 58.34 160 THR A C 1
ATOM 1299 O O . THR A 1 160 ? 2.678 8.152 -1.437 1.00 58.34 160 THR A O 1
ATOM 1302 N N . SER A 1 161 ? 2.905 6.152 -0.445 1.00 55.31 161 SER A N 1
ATOM 1303 C CA . SER A 1 161 ? 4.309 5.929 -0.806 1.00 55.31 161 SER A CA 1
ATOM 1304 C C . SER A 1 161 ? 4.515 5.741 -2.318 1.00 55.31 161 SER A C 1
ATOM 1306 O O . SER A 1 161 ? 5.543 6.136 -2.871 1.00 55.31 161 SER A O 1
ATOM 1308 N N . LEU A 1 162 ? 3.509 5.187 -3.003 1.00 55.31 162 LEU A N 1
ATOM 1309 C CA . LEU A 1 162 ? 3.497 4.957 -4.447 1.00 55.31 162 LEU A CA 1
ATOM 1310 C C . LEU A 1 162 ? 3.353 6.266 -5.237 1.00 55.31 162 LEU A C 1
ATOM 1312 O O . LEU A 1 162 ? 4.169 6.537 -6.118 1.00 55.31 162 LEU A O 1
ATOM 1316 N N . ASP A 1 163 ? 2.361 7.088 -4.892 1.00 59.72 163 ASP A N 1
ATOM 1317 C CA . ASP A 1 163 ? 2.076 8.350 -5.592 1.00 59.72 163 ASP A CA 1
ATOM 1318 C C . ASP A 1 163 ? 3.241 9.346 -5.501 1.00 59.72 163 ASP A C 1
ATOM 1320 O O . ASP A 1 163 ? 3.487 10.130 -6.418 1.00 59.72 163 ASP A O 1
ATOM 1324 N N . LEU A 1 164 ? 3.983 9.326 -4.392 1.00 58.44 164 LEU A N 1
ATOM 1325 C CA . LEU A 1 164 ? 5.101 10.239 -4.160 1.00 58.44 164 LEU A CA 1
ATOM 1326 C C . LEU A 1 164 ? 6.382 9.812 -4.892 1.00 58.44 164 LEU A C 1
ATOM 1328 O O . LEU A 1 164 ? 7.102 10.668 -5.404 1.00 58.44 164 LEU A O 1
ATOM 1332 N N . MET A 1 165 ? 6.645 8.509 -5.008 1.00 60.19 165 MET A N 1
ATOM 1333 C CA . MET A 1 165 ? 7.769 8.000 -5.801 1.00 60.19 165 MET A CA 1
ATOM 1334 C C . MET A 1 165 ? 7.590 8.219 -7.300 1.00 60.19 165 MET A C 1
ATOM 1336 O O . MET A 1 165 ? 8.562 8.511 -7.996 1.00 60.19 165 MET A O 1
ATOM 1340 N N . LEU A 1 166 ? 6.354 8.128 -7.795 1.00 61.56 166 LEU A N 1
ATOM 1341 C CA . LEU A 1 166 ? 6.045 8.457 -9.185 1.00 61.56 166 LEU A CA 1
ATOM 1342 C C . LEU A 1 166 ? 6.416 9.916 -9.498 1.00 61.56 166 LEU A C 1
ATOM 1344 O O . LEU A 1 166 ? 7.110 10.159 -10.479 1.00 61.56 166 LEU A O 1
ATOM 1348 N N . LYS A 1 167 ? 6.106 10.862 -8.600 1.00 65.12 167 LYS A N 1
ATOM 1349 C CA . LYS A 1 167 ? 6.513 12.276 -8.740 1.00 65.12 167 LYS A CA 1
ATOM 1350 C C . LYS A 1 167 ? 8.025 12.499 -8.742 1.00 65.12 167 LYS A C 1
ATOM 1352 O O . LYS A 1 167 ? 8.488 13.504 -9.277 1.00 65.12 167 LYS A O 1
ATOM 1357 N N . LEU A 1 168 ? 8.804 11.630 -8.092 1.00 64.00 168 LEU A N 1
ATOM 1358 C CA . LEU A 1 168 ? 10.264 11.714 -8.142 1.00 64.00 168 LEU A CA 1
ATOM 1359 C C . LEU A 1 168 ? 10.778 11.231 -9.496 1.00 64.00 168 LEU A C 1
ATOM 1361 O O . LEU A 1 168 ? 11.586 11.919 -10.109 1.00 64.00 168 LEU A O 1
ATOM 1365 N N . LEU A 1 169 ? 10.290 10.078 -9.963 1.00 63.31 169 LEU A N 1
ATOM 1366 C CA . LEU A 1 169 ? 10.663 9.522 -11.264 1.00 63.31 169 LEU A CA 1
ATOM 1367 C C . LEU A 1 169 ? 10.256 10.448 -12.420 1.00 63.31 169 LEU A C 1
ATOM 1369 O O . LEU A 1 169 ? 11.013 10.563 -13.372 1.00 63.31 169 LEU A O 1
ATOM 1373 N N . GLU A 1 170 ? 9.151 11.192 -12.298 1.00 65.88 170 GLU A N 1
ATOM 1374 C CA . GLU A 1 170 ? 8.756 12.247 -13.251 1.00 65.88 170 GLU A CA 1
ATOM 1375 C C . GLU A 1 170 ? 9.816 13.351 -13.438 1.00 65.88 170 GLU A C 1
ATOM 1377 O O . GLU A 1 170 ? 9.804 14.046 -14.453 1.00 65.88 170 GLU A O 1
ATOM 1382 N N . LYS A 1 171 ? 10.727 13.546 -12.474 1.00 66.56 171 LYS A N 1
ATOM 1383 C CA . LYS A 1 171 ? 11.788 14.566 -12.553 1.00 66.56 171 LYS A CA 1
ATOM 1384 C C . LYS A 1 171 ? 13.048 14.079 -13.268 1.00 66.56 171 LYS A C 1
ATOM 1386 O O . LYS A 1 171 ? 13.932 14.896 -13.525 1.00 66.56 171 LYS A O 1
ATOM 1391 N N . PHE A 1 172 ? 13.150 12.784 -13.554 1.00 70.38 172 PHE A N 1
ATOM 1392 C CA . PHE A 1 172 ? 14.312 12.182 -14.195 1.00 70.38 172 PHE A CA 1
ATOM 1393 C C . PHE A 1 172 ? 13.973 11.733 -15.609 1.00 70.38 172 PHE A C 1
ATOM 1395 O O . PHE A 1 172 ? 12.896 11.201 -15.863 1.00 70.38 172 PHE A O 1
ATOM 1402 N N . ASP A 1 173 ? 14.902 11.968 -16.533 1.00 79.00 173 ASP A N 1
ATOM 1403 C CA . ASP A 1 173 ? 14.753 11.506 -17.906 1.00 79.00 173 ASP A CA 1
ATOM 1404 C C . ASP A 1 173 ? 15.065 10.004 -18.036 1.00 79.00 173 ASP A C 1
ATOM 1406 O O . ASP A 1 173 ? 15.499 9.323 -17.096 1.00 79.00 173 ASP A O 1
ATOM 1410 N N . ASP A 1 174 ? 14.865 9.487 -19.245 1.00 84.50 174 ASP A N 1
ATOM 1411 C CA . ASP A 1 174 ? 15.055 8.078 -19.582 1.00 84.50 174 ASP A CA 1
ATOM 1412 C C . ASP A 1 174 ? 16.476 7.554 -19.303 1.00 84.50 174 ASP A C 1
ATOM 1414 O O . ASP A 1 174 ? 16.671 6.339 -19.218 1.00 84.50 174 ASP A O 1
ATOM 1418 N N . SER A 1 175 ? 17.478 8.424 -19.106 1.00 86.88 175 SER A N 1
ATOM 1419 C CA . SER A 1 175 ? 18.845 7.993 -18.783 1.00 86.88 175 SER A CA 1
ATOM 1420 C C . SER A 1 175 ? 18.922 7.233 -17.458 1.00 86.88 175 SER A C 1
ATOM 1422 O O . SER A 1 175 ? 19.728 6.313 -17.321 1.00 86.88 175 SER A O 1
ATOM 1424 N N . VAL A 1 176 ? 18.038 7.546 -16.507 1.00 87.88 176 VAL A N 1
ATOM 1425 C CA . VAL A 1 176 ? 17.970 6.865 -15.210 1.00 87.88 176 VAL A CA 1
ATOM 1426 C C . VAL A 1 176 ? 17.440 5.439 -15.360 1.00 87.88 176 VAL A C 1
ATOM 1428 O O . VAL A 1 176 ? 17.943 4.518 -14.711 1.00 87.88 176 VAL A O 1
ATOM 1431 N N . ILE A 1 177 ? 16.473 5.243 -16.260 1.00 88.75 177 ILE A N 1
ATOM 1432 C CA . ILE A 1 177 ? 15.955 3.918 -16.620 1.00 88.75 177 ILE A CA 1
ATOM 1433 C C . ILE A 1 177 ? 17.043 3.120 -17.344 1.00 88.75 177 ILE A C 1
ATOM 1435 O O . ILE A 1 177 ? 17.259 1.950 -17.038 1.00 88.75 177 ILE A O 1
ATOM 1439 N N . VAL A 1 178 ? 17.765 3.750 -18.272 1.00 92.00 178 VAL A N 1
ATOM 1440 C CA . VAL A 1 178 ? 18.858 3.103 -19.011 1.00 92.00 178 VAL A CA 1
ATOM 1441 C C . VAL A 1 178 ? 19.989 2.672 -18.076 1.00 92.00 178 VAL A C 1
ATOM 1443 O O . VAL A 1 178 ? 20.450 1.537 -18.200 1.00 92.00 178 VAL A O 1
ATOM 1446 N N . ASP A 1 179 ? 20.409 3.514 -17.122 1.00 93.00 179 ASP A N 1
ATOM 1447 C CA . ASP A 1 179 ? 21.432 3.124 -16.139 1.00 93.00 179 ASP A CA 1
ATOM 1448 C C . ASP A 1 179 ? 20.959 1.958 -15.270 1.00 93.00 179 ASP A C 1
ATOM 1450 O O . ASP A 1 179 ? 21.720 1.019 -15.047 1.00 93.00 179 ASP A O 1
ATOM 1454 N N . TYR A 1 180 ? 19.697 1.974 -14.830 1.00 92.88 180 TYR A N 1
ATOM 1455 C CA . TYR A 1 180 ? 19.123 0.868 -14.068 1.00 92.88 180 TYR A CA 1
ATOM 1456 C C . TYR A 1 180 ? 19.136 -0.442 -14.853 1.00 92.88 180 TYR A C 1
ATOM 1458 O O . TYR A 1 180 ? 19.584 -1.467 -14.344 1.00 92.88 180 TYR A O 1
ATOM 1466 N N . LEU A 1 181 ? 18.666 -0.413 -16.100 1.00 93.38 181 LEU A N 1
ATOM 1467 C CA . LEU A 1 181 ? 18.618 -1.602 -16.945 1.00 93.38 181 LEU A CA 1
ATOM 1468 C C . LEU A 1 181 ? 20.021 -2.130 -17.264 1.00 93.38 181 LEU A C 1
ATOM 1470 O O . LEU A 1 181 ? 20.202 -3.342 -17.342 1.00 93.38 181 LEU A O 1
ATOM 1474 N N . ALA A 1 182 ? 21.004 -1.243 -17.441 1.00 95.81 182 ALA A N 1
ATOM 1475 C CA . ALA A 1 182 ? 22.380 -1.622 -17.747 1.00 95.81 182 ALA A CA 1
ATOM 1476 C C . ALA A 1 182 ? 23.154 -2.099 -16.515 1.00 95.81 182 ALA A C 1
ATOM 1478 O O . ALA A 1 182 ? 24.041 -2.936 -16.650 1.00 95.81 182 ALA A O 1
ATOM 1479 N N . ASN A 1 183 ? 22.847 -1.564 -15.333 1.00 96.12 183 ASN A N 1
ATOM 1480 C CA . ASN A 1 183 ? 23.602 -1.770 -14.099 1.00 96.12 183 ASN A CA 1
ATOM 1481 C C . ASN A 1 183 ? 22.654 -1.908 -12.888 1.00 96.12 183 ASN A C 1
ATOM 1483 O O . ASN A 1 183 ? 22.676 -1.068 -11.987 1.00 96.12 183 ASN A O 1
ATOM 1487 N N . PRO A 1 184 ? 21.793 -2.932 -12.818 1.00 93.25 184 PRO A N 1
ATOM 1488 C CA . PRO A 1 184 ? 20.786 -3.042 -11.764 1.00 93.25 184 PRO A CA 1
ATOM 1489 C C . PRO A 1 184 ? 21.377 -3.265 -10.367 1.00 93.25 184 PRO A C 1
ATOM 1491 O O . PRO A 1 184 ? 20.668 -3.050 -9.376 1.00 93.25 184 PRO A O 1
ATOM 1494 N N . SER A 1 185 ? 22.630 -3.721 -10.262 1.00 94.62 185 SER A N 1
ATOM 1495 C CA . SER A 1 185 ? 23.316 -3.899 -8.981 1.00 94.62 185 SER A CA 1
ATOM 1496 C C . SER A 1 185 ? 23.844 -2.561 -8.458 1.00 94.62 185 SER A C 1
ATOM 1498 O O . SER A 1 185 ? 24.530 -1.822 -9.167 1.00 94.62 185 SER A O 1
ATOM 1500 N N . GLY A 1 186 ? 23.519 -2.226 -7.205 1.00 92.75 186 GLY A N 1
ATOM 1501 C CA . GLY A 1 186 ? 23.939 -0.972 -6.565 1.00 92.75 186 GLY A CA 1
ATOM 1502 C C . GLY A 1 186 ? 23.408 0.289 -7.256 1.00 92.75 186 GLY A C 1
ATOM 1503 O O . GLY A 1 186 ? 23.981 1.369 -7.096 1.00 92.75 186 GLY A O 1
ATOM 1504 N N . TRP A 1 187 ? 22.350 0.164 -8.063 1.00 94.44 187 TRP A N 1
ATOM 1505 C CA . TRP A 1 187 ? 21.761 1.293 -8.779 1.00 94.44 187 TRP A CA 1
ATOM 1506 C C . TRP A 1 187 ? 21.216 2.344 -7.814 1.00 94.44 187 TRP A C 1
ATOM 1508 O O . TRP A 1 187 ? 21.449 3.531 -8.006 1.00 94.44 187 TRP A O 1
ATOM 1518 N N . GLU A 1 188 ? 20.574 1.913 -6.734 1.00 91.56 188 GLU A N 1
ATOM 1519 C CA . GLU A 1 188 ? 20.023 2.766 -5.687 1.00 91.56 188 GLU A CA 1
ATOM 1520 C C . GLU A 1 188 ? 21.072 3.697 -5.054 1.00 91.56 188 GLU A C 1
ATOM 1522 O O . GLU A 1 188 ? 20.811 4.885 -4.865 1.00 91.56 188 GLU A O 1
ATOM 1527 N N . GLU A 1 189 ? 22.287 3.193 -4.811 1.00 93.00 189 GLU A N 1
ATOM 1528 C CA . GLU A 1 189 ? 23.415 3.971 -4.285 1.00 93.00 189 GLU A CA 1
ATOM 1529 C C . GLU A 1 189 ? 23.922 4.991 -5.306 1.00 93.00 189 GLU A C 1
ATOM 1531 O O . GLU A 1 189 ? 24.254 6.126 -4.955 1.00 93.00 189 GLU A O 1
ATOM 1536 N N . ARG A 1 190 ? 24.000 4.605 -6.586 1.00 91.81 190 ARG A N 1
ATOM 1537 C CA . ARG A 1 190 ? 24.411 5.526 -7.654 1.00 91.81 190 ARG A CA 1
ATOM 1538 C C . ARG A 1 190 ? 23.364 6.607 -7.882 1.00 91.81 190 ARG A C 1
ATOM 1540 O O . ARG A 1 190 ? 23.725 7.774 -8.001 1.00 91.81 190 ARG A O 1
ATOM 1547 N N . PHE A 1 191 ? 22.088 6.239 -7.886 1.00 88.75 191 PHE A N 1
ATOM 1548 C CA . PHE A 1 191 ? 20.984 7.174 -8.041 1.00 88.75 191 PHE A CA 1
ATOM 1549 C C . PHE A 1 191 ? 20.928 8.174 -6.878 1.00 88.75 191 PHE A C 1
ATOM 1551 O O . PHE A 1 191 ? 20.816 9.375 -7.118 1.00 88.75 191 PHE A O 1
ATOM 1558 N N . ALA A 1 192 ? 21.133 7.718 -5.636 1.00 88.12 192 ALA A N 1
ATOM 1559 C CA . ALA A 1 192 ? 21.281 8.604 -4.480 1.00 88.12 192 ALA A CA 1
ATOM 1560 C C . ALA A 1 192 ? 22.435 9.609 -4.657 1.00 88.12 192 ALA A C 1
ATOM 1562 O O . ALA A 1 192 ? 22.242 10.805 -4.461 1.00 88.12 192 ALA A O 1
ATOM 1563 N N . LYS A 1 193 ? 23.609 9.164 -5.129 1.00 88.88 193 LYS A N 1
ATOM 1564 C CA . LYS A 1 193 ? 24.745 10.065 -5.409 1.00 88.88 193 LYS A CA 1
ATOM 1565 C C . LYS A 1 193 ? 24.442 11.090 -6.504 1.00 88.88 193 LYS A C 1
ATOM 1567 O O . LYS A 1 193 ? 24.882 12.232 -6.404 1.00 88.88 193 LYS A O 1
ATOM 1572 N N . VAL A 1 194 ? 23.703 10.708 -7.547 1.00 86.81 194 VAL A N 1
ATOM 1573 C CA . VAL A 1 194 ? 23.268 11.645 -8.600 1.00 86.81 194 VAL A CA 1
ATOM 1574 C C . VAL A 1 194 ? 22.311 12.690 -8.024 1.00 86.81 194 VAL A C 1
ATOM 1576 O O . VAL A 1 194 ? 22.461 13.880 -8.303 1.00 86.81 194 VAL A O 1
ATOM 1579 N N . LEU A 1 195 ? 21.372 12.276 -7.168 1.00 85.19 195 LEU A N 1
ATOM 1580 C CA . LEU A 1 195 ? 20.493 13.199 -6.451 1.00 85.19 195 LEU A CA 1
ATOM 1581 C C . LEU A 1 195 ? 21.289 14.176 -5.571 1.00 85.19 195 LEU A C 1
ATOM 1583 O O . LEU A 1 195 ? 21.021 15.378 -5.614 1.00 85.19 195 LEU A O 1
ATOM 1587 N N . GLU A 1 196 ? 22.287 13.697 -4.826 1.00 85.94 196 GLU A N 1
ATOM 1588 C CA . GLU A 1 196 ? 23.194 14.529 -4.016 1.00 85.94 196 GLU A CA 1
ATOM 1589 C C . GLU A 1 196 ? 23.936 15.561 -4.871 1.00 85.94 196 GLU A C 1
ATOM 1591 O O . GLU A 1 196 ? 23.925 16.754 -4.567 1.00 85.94 196 GLU A O 1
ATOM 1596 N N . GLN A 1 197 ? 24.512 15.130 -5.993 1.00 87.25 197 GLN A N 1
ATOM 1597 C CA . GLN A 1 197 ? 25.256 16.002 -6.907 1.00 87.25 197 GLN A CA 1
ATOM 1598 C C . GLN A 1 197 ? 24.372 17.028 -7.624 1.00 87.25 197 GLN A C 1
ATOM 1600 O O . GLN A 1 197 ? 24.853 18.101 -7.986 1.00 87.25 197 GLN A O 1
ATOM 1605 N N . SER A 1 198 ? 23.085 16.729 -7.815 1.00 83.75 198 SER A N 1
ATOM 1606 C CA . SER A 1 198 ? 22.135 17.650 -8.448 1.00 83.75 198 SER A CA 1
ATOM 1607 C C . SER A 1 198 ? 21.777 18.865 -7.579 1.00 83.75 198 SER A C 1
ATOM 1609 O O . SER A 1 198 ? 21.157 19.806 -8.070 1.00 83.75 198 SER A O 1
ATOM 1611 N N . GLY A 1 199 ? 22.122 18.847 -6.284 1.00 81.56 199 GLY A N 1
ATOM 1612 C CA . GLY A 1 199 ? 21.713 19.869 -5.316 1.00 81.56 199 GLY A CA 1
ATOM 1613 C C . GLY A 1 199 ? 20.236 19.792 -4.904 1.00 81.56 199 GLY A C 1
ATOM 1614 O O . GLY A 1 199 ? 19.779 20.609 -4.109 1.00 81.56 199 GLY A O 1
ATOM 1615 N N . ILE A 1 200 ? 19.479 18.814 -5.417 1.00 81.31 200 ILE A N 1
ATOM 1616 C CA . ILE A 1 200 ? 18.067 18.589 -5.067 1.00 81.31 200 ILE A CA 1
ATOM 1617 C C . ILE A 1 200 ? 17.948 17.726 -3.802 1.00 81.31 200 ILE A C 1
ATOM 1619 O O . ILE A 1 200 ? 16.911 17.774 -3.135 1.00 81.31 200 ILE A O 1
ATOM 1623 N N . TRP A 1 201 ? 18.999 16.974 -3.447 1.00 81.88 201 TRP A N 1
ATOM 1624 C CA . TRP A 1 201 ? 18.977 16.014 -2.342 1.00 81.88 201 TRP A CA 1
ATOM 1625 C C . TRP A 1 201 ? 18.480 16.591 -1.029 1.00 81.88 201 TRP A C 1
ATOM 1627 O O . TRP A 1 201 ? 17.603 15.983 -0.447 1.00 81.88 201 TRP A O 1
ATOM 1637 N N . ASP A 1 202 ? 18.939 17.760 -0.586 1.00 83.25 202 ASP A N 1
ATOM 1638 C CA . ASP A 1 202 ? 18.493 18.310 0.702 1.00 83.25 202 ASP A CA 1
ATOM 1639 C C . ASP A 1 202 ? 16.979 18.581 0.725 1.00 83.25 202 ASP A C 1
ATOM 1641 O O . ASP A 1 202 ? 16.307 18.316 1.726 1.00 83.25 202 ASP A O 1
ATOM 1645 N N . SER A 1 203 ? 16.414 19.053 -0.395 1.00 81.75 203 SER A N 1
ATOM 1646 C CA . SER A 1 203 ? 14.959 19.215 -0.528 1.00 81.75 203 SER A CA 1
ATOM 1647 C C . SER A 1 203 ? 14.255 17.861 -0.549 1.00 81.75 203 SER A C 1
ATOM 1649 O O . SER A 1 203 ? 13.272 17.668 0.157 1.00 81.75 203 SER A O 1
ATOM 1651 N N . PHE A 1 204 ? 14.800 16.889 -1.282 1.00 81.56 204 PHE A N 1
ATOM 1652 C CA . PHE A 1 204 ? 14.255 15.539 -1.374 1.00 81.56 204 PHE A CA 1
ATOM 1653 C C . PHE A 1 204 ? 14.291 14.815 -0.021 1.00 81.56 204 PHE A C 1
ATOM 1655 O O . PHE A 1 204 ? 13.306 14.227 0.411 1.00 81.56 204 PHE A O 1
ATOM 1662 N N . ALA A 1 205 ? 15.410 14.898 0.681 1.00 82.69 205 ALA A N 1
ATOM 1663 C CA . ALA A 1 205 ? 15.629 14.378 2.013 1.00 82.69 205 ALA A CA 1
ATOM 1664 C C . ALA A 1 205 ? 14.559 14.877 2.985 1.00 82.69 205 ALA A C 1
ATOM 1666 O O . ALA A 1 205 ? 13.871 14.077 3.618 1.00 82.69 205 ALA A O 1
ATOM 1667 N N . LYS A 1 206 ? 14.401 16.202 3.059 1.00 82.50 206 LYS A N 1
ATOM 1668 C CA . LYS A 1 206 ? 13.493 16.864 3.995 1.00 82.50 206 LYS A CA 1
ATOM 1669 C C . LYS A 1 206 ? 12.021 16.681 3.629 1.00 82.50 206 LYS A C 1
ATOM 1671 O O . LYS A 1 206 ? 11.186 16.484 4.505 1.00 82.50 206 LYS A O 1
ATOM 1676 N N . GLU A 1 207 ? 11.682 16.791 2.349 1.00 78.94 207 GLU A N 1
ATOM 1677 C CA . GLU A 1 207 ? 10.292 16.736 1.885 1.00 78.94 207 GLU A CA 1
ATOM 1678 C C . GLU A 1 207 ? 9.788 15.302 1.698 1.00 78.94 207 GLU A C 1
ATOM 1680 O O . GLU A 1 207 ? 8.578 15.077 1.735 1.00 78.94 207 GLU A O 1
ATOM 1685 N N . PHE A 1 208 ? 10.691 14.337 1.500 1.00 78.75 208 PHE A N 1
ATOM 1686 C CA . PHE A 1 208 ? 10.331 12.966 1.154 1.00 78.75 208 PHE A CA 1
ATOM 1687 C C . PHE A 1 208 ? 11.012 11.914 2.023 1.00 78.75 208 PHE A C 1
ATOM 1689 O O . PHE A 1 208 ? 10.307 11.198 2.729 1.00 78.75 208 PHE A O 1
ATOM 1696 N N . ALA A 1 209 ? 12.341 11.782 1.967 1.00 82.31 209 ALA A N 1
ATOM 1697 C CA . ALA A 1 209 ? 13.016 10.614 2.541 1.00 82.31 209 ALA A CA 1
ATOM 1698 C C . ALA A 1 209 ? 12.754 10.499 4.048 1.00 82.31 209 ALA A C 1
ATOM 1700 O O . ALA A 1 209 ? 12.362 9.445 4.540 1.00 82.31 209 ALA A O 1
ATOM 1701 N N . GLU A 1 210 ? 12.897 11.606 4.770 1.00 86.50 210 GLU A N 1
ATOM 1702 C CA . GLU A 1 210 ? 12.680 11.647 6.207 1.00 86.50 210 GLU A CA 1
ATOM 1703 C C . GLU A 1 210 ? 11.207 11.400 6.595 1.00 86.50 210 GLU A C 1
ATOM 1705 O O . GLU A 1 210 ? 10.974 10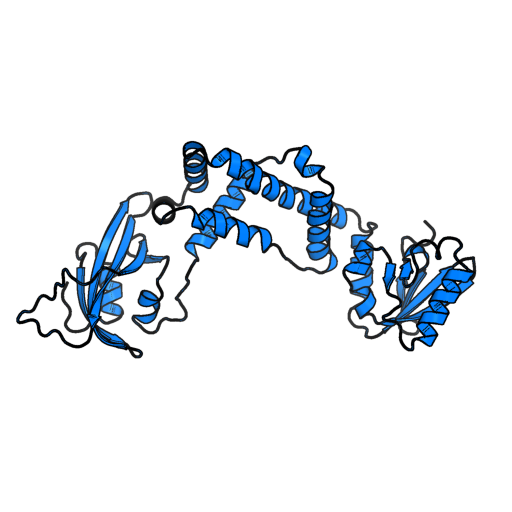.470 7.373 1.00 86.50 210 GLU A O 1
ATOM 1710 N N . PRO A 1 211 ? 10.201 12.122 6.052 1.00 83.88 211 PRO A N 1
ATOM 1711 C CA . PRO A 1 211 ? 8.795 11.805 6.302 1.00 83.88 211 PRO A CA 1
ATOM 1712 C C . PRO A 1 211 ? 8.409 10.375 5.911 1.00 83.88 211 PRO A C 1
ATOM 1714 O O . PRO A 1 211 ? 7.654 9.726 6.627 1.00 83.88 211 PRO A O 1
ATOM 1717 N N . PHE A 1 212 ? 8.925 9.846 4.803 1.00 82.75 212 PHE A N 1
ATOM 1718 C CA . PHE A 1 212 ? 8.630 8.483 4.364 1.00 82.75 212 PHE A CA 1
ATOM 1719 C C . PHE A 1 212 ? 9.156 7.442 5.359 1.00 82.75 212 PHE A C 1
ATOM 1721 O O . PHE A 1 212 ? 8.400 6.584 5.821 1.00 82.75 212 PHE A O 1
ATOM 1728 N N . VAL A 1 213 ? 10.431 7.534 5.750 1.00 86.75 213 VAL A N 1
ATOM 1729 C CA . VAL A 1 213 ? 11.004 6.583 6.712 1.00 86.75 213 VAL A CA 1
ATOM 1730 C C . VAL A 1 213 ? 10.366 6.747 8.086 1.00 86.75 213 VAL A C 1
ATOM 1732 O O . VAL A 1 213 ? 10.046 5.744 8.725 1.00 86.75 213 VAL A O 1
ATOM 1735 N N . ALA A 1 214 ? 10.098 7.981 8.524 1.00 88.38 214 ALA A N 1
ATOM 1736 C CA . ALA A 1 214 ? 9.348 8.233 9.751 1.00 88.38 214 ALA A CA 1
ATOM 1737 C C . ALA A 1 214 ? 7.982 7.535 9.723 1.00 88.38 214 ALA A C 1
ATOM 1739 O O . ALA A 1 214 ? 7.589 6.909 10.708 1.00 88.38 214 ALA A O 1
ATOM 1740 N N . TYR A 1 215 ? 7.285 7.587 8.583 1.00 86.81 215 TYR A N 1
ATOM 1741 C CA . TYR A 1 215 ? 5.969 6.980 8.422 1.00 86.81 215 TYR A CA 1
ATOM 1742 C C . TYR A 1 215 ? 6.047 5.464 8.577 1.00 86.81 215 TYR A C 1
ATOM 1744 O O . TYR A 1 215 ? 5.298 4.889 9.370 1.00 86.81 215 TYR A O 1
ATOM 1752 N N . LEU A 1 216 ? 6.982 4.818 7.875 1.00 86.44 216 LEU A N 1
ATOM 1753 C CA . LEU A 1 216 ? 7.171 3.371 7.945 1.00 86.44 216 LEU A CA 1
ATOM 1754 C C . LEU A 1 216 ? 7.581 2.908 9.343 1.00 86.44 216 LEU A C 1
ATOM 1756 O O . LEU A 1 216 ? 6.977 1.984 9.890 1.00 86.44 216 LEU A O 1
ATOM 1760 N N . VAL A 1 217 ? 8.584 3.560 9.937 1.00 89.31 217 VAL A N 1
ATOM 1761 C CA . VAL A 1 217 ? 9.109 3.203 11.260 1.00 89.31 217 VAL A CA 1
ATOM 1762 C C . VAL A 1 217 ? 8.029 3.361 12.322 1.00 89.31 217 VAL A C 1
ATOM 1764 O O . VAL A 1 217 ? 7.784 2.431 13.086 1.00 89.31 217 VAL A O 1
ATOM 1767 N N . GLN A 1 218 ? 7.347 4.505 12.358 1.00 90.31 218 GLN A N 1
ATOM 1768 C CA . GLN A 1 218 ? 6.335 4.774 13.374 1.00 90.31 218 GLN A CA 1
ATOM 1769 C C . GLN A 1 218 ? 5.092 3.894 13.199 1.00 90.31 218 GLN A C 1
ATOM 1771 O O . GLN A 1 218 ? 4.550 3.396 14.183 1.00 90.31 218 GLN A O 1
ATOM 1776 N N . THR A 1 219 ? 4.676 3.625 11.957 1.00 90.44 219 THR A N 1
ATOM 1777 C CA . THR A 1 219 ? 3.583 2.679 11.681 1.00 90.44 219 THR A CA 1
ATOM 1778 C C . THR A 1 219 ? 3.939 1.279 12.183 1.00 90.44 219 THR A C 1
ATOM 1780 O O . THR A 1 219 ? 3.134 0.667 12.880 1.00 90.44 219 THR A O 1
ATOM 1783 N N . ARG A 1 220 ? 5.157 0.780 11.916 1.00 90.75 220 ARG A N 1
ATOM 1784 C CA . ARG A 1 220 ? 5.618 -0.521 12.438 1.00 90.75 220 ARG A CA 1
ATOM 1785 C C . ARG A 1 220 ? 5.699 -0.545 13.960 1.00 90.75 220 ARG A C 1
ATOM 1787 O O . ARG A 1 220 ? 5.232 -1.503 14.557 1.00 90.75 220 ARG A O 1
ATOM 1794 N N . GLN A 1 221 ? 6.192 0.523 14.588 1.00 93.31 221 GLN A N 1
ATOM 1795 C CA . GLN A 1 221 ? 6.205 0.645 16.050 1.00 93.31 221 GLN A CA 1
ATOM 1796 C C . GLN A 1 221 ? 4.799 0.519 16.648 1.00 93.31 221 GLN A C 1
ATOM 1798 O O . GLN A 1 221 ? 4.624 -0.170 17.651 1.00 93.31 221 GLN A O 1
ATOM 1803 N N . TYR A 1 222 ? 3.789 1.143 16.032 1.00 93.81 222 TYR A N 1
ATOM 1804 C CA . TYR A 1 222 ? 2.400 0.970 16.456 1.00 93.81 222 TYR A CA 1
ATOM 1805 C C . TYR A 1 222 ? 1.902 -0.461 16.241 1.00 93.81 222 TYR A C 1
ATOM 1807 O O . TYR A 1 222 ? 1.306 -1.026 17.151 1.00 93.81 222 TYR A O 1
ATOM 1815 N N . LEU A 1 223 ? 2.174 -1.070 15.084 1.00 93.75 223 LEU A N 1
ATOM 1816 C CA . LEU A 1 223 ? 1.789 -2.458 14.803 1.00 93.75 223 LEU A CA 1
ATOM 1817 C C . LEU A 1 223 ? 2.404 -3.446 15.803 1.00 93.75 223 LEU A C 1
ATOM 1819 O O . LEU A 1 223 ? 1.698 -4.318 16.317 1.00 93.75 223 LEU A O 1
ATOM 1823 N N . ASP A 1 224 ? 3.690 -3.284 16.109 1.00 95.25 224 ASP A N 1
ATOM 1824 C CA . ASP A 1 224 ? 4.406 -4.090 17.093 1.00 95.25 224 ASP A CA 1
ATOM 1825 C C . ASP A 1 224 ? 3.813 -3.883 18.490 1.00 95.25 224 ASP A C 1
ATOM 1827 O O . ASP A 1 224 ? 3.554 -4.855 19.197 1.00 95.25 224 ASP A O 1
ATOM 1831 N N . ALA A 1 225 ? 3.518 -2.634 18.871 1.00 95.81 225 ALA A N 1
ATOM 1832 C CA . ALA A 1 225 ? 2.888 -2.318 20.150 1.00 95.81 225 ALA A CA 1
ATOM 1833 C C . ALA A 1 225 ? 1.484 -2.931 20.276 1.00 95.81 225 ALA A C 1
ATOM 1835 O O . ALA A 1 225 ? 1.165 -3.518 21.310 1.00 95.81 225 ALA A O 1
ATOM 1836 N N . PHE A 1 226 ? 0.659 -2.847 19.228 1.00 94.75 226 PHE A N 1
ATOM 1837 C CA . PHE A 1 226 ? -0.678 -3.446 19.224 1.00 94.75 226 PHE A CA 1
ATOM 1838 C C . PHE A 1 226 ? -0.609 -4.969 19.332 1.00 94.75 226 PHE A C 1
ATOM 1840 O O . PHE A 1 226 ? -1.385 -5.575 20.068 1.00 94.75 226 PHE A O 1
ATOM 1847 N N . SER A 1 227 ? 0.342 -5.582 18.626 1.00 92.00 227 SER A N 1
ATOM 1848 C CA . SER A 1 227 ? 0.535 -7.034 18.617 1.00 92.00 227 SER A CA 1
ATOM 1849 C C . SER A 1 227 ? 1.111 -7.557 19.936 1.00 92.00 227 SER A C 1
ATOM 1851 O O . SER A 1 227 ? 0.778 -8.663 20.359 1.00 92.00 227 SER A O 1
ATOM 1853 N N . ALA A 1 228 ? 1.974 -6.776 20.592 1.00 95.50 228 ALA A N 1
ATOM 1854 C CA . ALA A 1 228 ? 2.606 -7.139 21.857 1.00 95.50 228 ALA A CA 1
ATOM 1855 C C . ALA A 1 228 ? 1.655 -7.030 23.059 1.00 95.50 228 ALA A C 1
ATOM 1857 O O . ALA A 1 228 ? 1.843 -7.748 24.042 1.00 95.50 228 ALA A O 1
ATOM 1858 N N . ASP A 1 229 ? 0.640 -6.163 22.987 1.00 93.62 229 ASP A N 1
ATOM 1859 C CA . ASP A 1 229 ? -0.339 -5.960 24.054 1.00 93.62 229 ASP A CA 1
ATOM 1860 C C . ASP A 1 229 ? -1.772 -6.306 23.598 1.00 93.62 229 ASP A C 1
ATOM 1862 O O . ASP A 1 229 ? -2.498 -5.455 23.078 1.00 93.62 229 ASP A O 1
ATOM 1866 N N . PRO A 1 230 ? -2.254 -7.536 23.863 1.00 88.62 230 PRO A N 1
ATOM 1867 C CA . PRO A 1 230 ? -3.639 -7.922 23.586 1.00 88.62 230 PRO A CA 1
ATOM 1868 C C . PRO A 1 230 ? -4.685 -7.103 24.357 1.00 88.62 230 PRO A C 1
ATOM 1870 O O . PRO A 1 230 ? -5.872 -7.164 24.031 1.00 88.62 230 PRO A O 1
ATOM 1873 N N . SER A 1 231 ? -4.267 -6.374 25.398 1.00 90.69 231 SER A N 1
ATOM 1874 C CA . SER A 1 231 ? -5.125 -5.508 26.206 1.00 90.69 231 SER A CA 1
ATOM 1875 C C . SER A 1 231 ? -5.139 -4.052 25.740 1.00 90.69 231 SER A C 1
ATOM 1877 O O . SER A 1 231 ? -5.897 -3.251 26.296 1.00 90.69 231 SER A O 1
ATOM 1879 N N . CYS A 1 232 ? -4.367 -3.703 24.705 1.00 93.00 232 CYS A N 1
ATOM 1880 C CA . CYS A 1 232 ? -4.439 -2.377 24.113 1.00 93.00 232 CYS A CA 1
ATOM 1881 C C . CYS A 1 232 ? -5.804 -2.148 23.449 1.00 93.00 232 CYS A C 1
ATOM 1883 O O . CYS A 1 232 ? -6.524 -3.076 23.064 1.00 93.00 232 CYS A O 1
ATOM 1885 N N . TRP A 1 233 ? -6.164 -0.877 23.299 1.00 93.00 233 TRP A N 1
ATOM 1886 C CA . TRP A 1 233 ? -7.454 -0.464 22.755 1.00 93.00 233 TRP A CA 1
ATOM 1887 C C . TRP A 1 233 ? -7.729 -1.051 21.360 1.00 93.00 233 TRP A C 1
ATOM 1889 O O . TRP A 1 233 ? -8.846 -1.479 21.066 1.00 93.00 233 TRP A O 1
ATOM 1899 N N . GLU A 1 234 ? -6.707 -1.121 20.517 1.00 94.62 234 GLU A N 1
ATOM 1900 C CA . GLU A 1 234 ? -6.784 -1.569 19.131 1.00 94.62 234 GLU A CA 1
ATOM 1901 C C . GLU A 1 234 ? -7.006 -3.082 19.047 1.00 94.62 234 GLU A C 1
ATOM 1903 O O . GLU A 1 234 ? -7.877 -3.537 18.304 1.00 94.62 234 GLU A O 1
ATOM 1908 N N . SER A 1 235 ? -6.299 -3.863 19.869 1.00 94.38 235 SER A N 1
ATOM 1909 C CA . SER A 1 235 ? -6.507 -5.311 20.013 1.00 94.38 235 SER A CA 1
ATOM 1910 C C . SER A 1 235 ? -7.897 -5.633 20.552 1.00 94.38 235 SER A C 1
ATOM 1912 O O . SER A 1 235 ? -8.574 -6.537 20.055 1.00 94.38 235 SER A O 1
ATOM 1914 N N . ILE A 1 236 ? -8.379 -4.845 21.513 1.00 93.56 236 ILE A N 1
ATOM 1915 C CA . ILE A 1 236 ? -9.738 -4.967 22.039 1.00 93.56 236 ILE A CA 1
ATOM 1916 C C . ILE A 1 236 ? -10.777 -4.708 20.941 1.00 93.56 236 ILE A C 1
ATOM 1918 O O . ILE A 1 236 ? -11.720 -5.492 20.802 1.00 93.56 236 ILE A O 1
ATOM 1922 N N . CYS A 1 237 ? -10.592 -3.655 20.138 1.00 93.56 237 CYS A N 1
ATOM 1923 C CA . CYS A 1 237 ? -11.461 -3.351 19.000 1.00 93.56 237 CYS A CA 1
ATOM 1924 C C . CYS A 1 237 ? -11.444 -4.470 17.957 1.00 93.56 237 CYS A C 1
ATOM 1926 O O . CYS A 1 237 ? -12.512 -4.912 17.536 1.00 93.56 237 CYS A O 1
ATOM 1928 N N . LYS A 1 238 ? -10.259 -4.978 17.588 1.00 94.50 238 LYS A N 1
ATOM 1929 C CA . LYS A 1 238 ? -10.112 -6.100 16.646 1.00 94.50 238 LYS A CA 1
ATOM 1930 C C . LYS A 1 238 ? -10.889 -7.329 17.120 1.00 94.50 238 LYS A C 1
ATOM 1932 O O . LYS A 1 238 ? -11.647 -7.918 16.350 1.00 94.50 238 LYS A O 1
ATOM 1937 N N . ASN A 1 239 ? -10.766 -7.673 18.401 1.00 94.44 239 ASN A N 1
ATOM 1938 C CA . ASN A 1 239 ? -11.482 -8.798 19.001 1.00 94.44 239 ASN A CA 1
ATOM 1939 C C . ASN A 1 239 ? -13.002 -8.587 19.016 1.00 94.44 239 ASN A C 1
ATOM 1941 O O . ASN A 1 239 ? -13.754 -9.515 18.713 1.00 94.44 239 ASN A O 1
ATOM 1945 N N . LEU A 1 240 ? -13.467 -7.375 19.334 1.00 95.06 240 LEU A N 1
ATOM 1946 C CA . LEU A 1 240 ? -14.889 -7.041 19.289 1.00 95.06 240 LEU A CA 1
ATOM 1947 C C . LEU A 1 240 ? -15.447 -7.149 17.862 1.00 95.06 240 LEU A C 1
ATOM 1949 O O . LEU A 1 240 ? -16.480 -7.787 17.665 1.00 95.06 240 LEU A O 1
ATOM 1953 N N . MET A 1 241 ? -14.763 -6.577 16.867 1.00 93.31 241 MET A N 1
ATOM 1954 C CA . MET A 1 241 ? -15.174 -6.651 15.459 1.00 93.31 241 MET A CA 1
ATOM 1955 C C . MET A 1 241 ? -15.237 -8.102 14.977 1.00 93.31 241 MET A C 1
ATOM 1957 O O . MET A 1 241 ? -16.242 -8.523 14.407 1.00 93.31 241 MET A O 1
ATOM 1961 N N . ALA A 1 242 ? -14.225 -8.912 15.297 1.00 94.06 242 ALA A N 1
ATOM 1962 C CA . ALA A 1 242 ? -14.227 -10.338 14.983 1.00 94.06 242 ALA A CA 1
ATOM 1963 C C . ALA A 1 242 ? -15.413 -11.084 15.624 1.00 94.06 242 ALA A C 1
ATOM 1965 O O . ALA A 1 242 ? -16.019 -11.945 14.986 1.00 94.06 242 ALA A O 1
ATOM 1966 N N . ALA A 1 243 ? -15.791 -10.732 16.857 1.00 95.19 243 ALA A N 1
ATOM 1967 C CA . ALA A 1 243 ? -16.914 -11.355 17.557 1.00 95.19 243 ALA A CA 1
ATOM 1968 C C . ALA A 1 243 ? -18.285 -11.040 16.924 1.00 95.19 243 ALA A C 1
ATOM 1970 O O . ALA A 1 243 ? -19.227 -11.827 17.082 1.00 95.19 243 ALA A O 1
ATOM 1971 N N . VAL A 1 244 ? -18.415 -9.909 16.217 1.00 94.69 244 VAL A N 1
ATOM 1972 C CA . VAL A 1 244 ? -19.691 -9.437 15.644 1.00 94.69 244 VAL A CA 1
ATOM 1973 C C . VAL A 1 244 ? -19.786 -9.539 14.118 1.00 94.69 244 VAL A C 1
ATOM 1975 O O . VAL A 1 244 ? -20.893 -9.400 13.604 1.00 94.69 244 VAL A O 1
ATOM 1978 N N . LYS A 1 245 ? -18.688 -9.858 13.420 1.00 90.81 245 LYS A N 1
ATOM 1979 C CA . LYS A 1 245 ? -18.551 -9.868 11.948 1.00 90.81 245 LYS A CA 1
ATOM 1980 C C . LYS A 1 245 ? -19.697 -10.538 11.177 1.00 90.81 245 LYS A C 1
ATOM 1982 O O . LYS A 1 245 ? -20.154 -10.033 10.159 1.00 90.81 245 LYS A O 1
ATOM 1987 N N . ASP A 1 246 ? -20.206 -11.666 11.673 1.00 91.56 246 ASP A N 1
ATOM 1988 C CA . ASP A 1 246 ? -21.263 -12.437 10.994 1.00 91.56 246 ASP A CA 1
ATOM 1989 C C . ASP A 1 246 ? -22.684 -12.082 11.472 1.00 91.56 246 ASP A C 1
ATOM 1991 O O . ASP A 1 246 ? -23.638 -12.853 11.310 1.00 91.56 246 ASP A O 1
ATOM 1995 N N . ARG A 1 247 ? -22.853 -10.938 12.143 1.00 93.75 247 ARG A N 1
ATOM 1996 C CA . ARG A 1 247 ? -24.122 -10.520 12.747 1.00 93.75 247 ARG A CA 1
ATOM 1997 C C . ARG A 1 247 ? -24.655 -9.283 12.047 1.00 93.75 247 ARG A C 1
ATOM 1999 O O . ARG A 1 247 ? -23.931 -8.348 11.764 1.00 93.75 247 ARG A O 1
ATOM 2006 N N . LYS A 1 248 ? -25.973 -9.237 11.836 1.00 94.50 248 LYS A N 1
ATOM 2007 C CA . LYS A 1 248 ? -26.647 -7.993 11.423 1.00 94.50 248 LYS A CA 1
ATOM 2008 C C . LYS A 1 248 ? -26.810 -7.038 12.606 1.00 94.50 248 LYS A C 1
ATOM 2010 O O . LYS A 1 248 ? -26.574 -5.841 12.492 1.00 94.50 248 LYS A O 1
ATOM 2015 N N . THR A 1 249 ? -27.203 -7.586 13.752 1.00 95.62 249 THR A N 1
ATOM 2016 C CA . THR A 1 249 ? -27.472 -6.842 14.986 1.00 95.62 249 THR A CA 1
ATOM 2017 C C . THR A 1 249 ? -26.972 -7.616 16.197 1.00 95.62 249 THR A C 1
ATOM 2019 O O . THR A 1 249 ? -27.049 -8.850 16.233 1.00 95.62 249 THR A O 1
ATOM 2022 N N . VAL A 1 250 ? -26.549 -6.885 17.217 1.00 97.12 250 VAL A N 1
ATOM 2023 C CA . VAL A 1 250 ? -26.136 -7.394 18.526 1.00 97.12 250 VAL A CA 1
ATOM 2024 C C . VAL A 1 250 ? -26.872 -6.648 19.634 1.00 97.12 250 VAL A C 1
ATOM 2026 O O . VAL A 1 250 ? -27.624 -5.712 19.373 1.00 97.12 250 VAL A O 1
ATOM 2029 N N . ARG A 1 251 ? -26.694 -7.086 20.878 1.00 97.25 251 ARG A N 1
ATOM 2030 C CA . ARG A 1 251 ? -27.195 -6.402 22.066 1.00 97.25 251 ARG A CA 1
ATOM 2031 C C . ARG A 1 251 ? -26.024 -5.876 22.881 1.00 97.25 251 ARG A C 1
ATOM 2033 O O . ARG A 1 251 ? -25.236 -6.681 23.382 1.00 97.25 251 ARG A O 1
ATOM 2040 N N . LEU A 1 252 ? -25.925 -4.557 23.001 1.00 97.50 252 LEU A N 1
ATOM 2041 C CA . LEU A 1 252 ? -24.998 -3.894 23.911 1.00 97.50 252 LEU A CA 1
ATOM 2042 C C . LEU A 1 252 ? -25.593 -3.950 25.316 1.00 97.50 252 LEU A C 1
ATOM 2044 O O . LEU A 1 252 ? -26.728 -3.521 25.515 1.00 97.50 252 LEU A O 1
ATOM 2048 N N . ASN A 1 253 ? -24.840 -4.478 26.273 1.00 96.81 253 ASN A N 1
ATOM 2049 C CA . ASN A 1 253 ? -25.175 -4.407 27.689 1.00 96.81 253 ASN A CA 1
ATOM 2050 C C . ASN A 1 253 ? -24.394 -3.233 28.281 1.00 96.81 253 ASN A C 1
ATOM 2052 O O . ASN A 1 253 ? -23.164 -3.263 28.304 1.00 96.81 253 ASN A O 1
ATOM 2056 N N . ILE A 1 254 ? -25.107 -2.194 28.696 1.00 96.25 254 ILE A N 1
ATOM 2057 C CA . ILE A 1 254 ? -24.558 -0.919 29.157 1.00 96.25 254 ILE A CA 1
ATOM 2058 C C . ILE A 1 254 ? -24.810 -0.797 30.657 1.00 96.25 254 ILE A C 1
ATOM 2060 O O . ILE A 1 254 ? -25.902 -1.123 31.120 1.00 96.25 254 ILE A O 1
ATOM 2064 N N . GLU A 1 255 ? -23.833 -0.298 31.405 1.00 96.38 255 GLU A N 1
ATOM 2065 C CA . GLU A 1 255 ? -23.964 0.022 32.821 1.00 96.38 255 GLU A CA 1
ATOM 2066 C C . GLU A 1 255 ? -23.466 1.443 33.110 1.00 96.38 255 GLU A C 1
ATOM 2068 O O . GLU A 1 255 ? -22.374 1.847 32.708 1.00 96.38 255 GLU A O 1
ATOM 2073 N N . ALA A 1 256 ? -24.302 2.214 33.802 1.00 92.62 256 ALA A N 1
ATOM 2074 C CA . ALA A 1 256 ? -24.070 3.608 34.149 1.00 92.62 256 ALA A CA 1
ATOM 2075 C C . ALA A 1 256 ? -24.752 3.931 35.482 1.00 92.62 256 ALA A C 1
ATOM 2077 O O . ALA A 1 256 ? -25.922 3.604 35.678 1.00 92.62 256 ALA A O 1
ATOM 2078 N N . GLY A 1 257 ? -24.037 4.573 36.411 1.00 89.75 257 GLY A N 1
ATOM 2079 C CA . GLY A 1 257 ? -24.612 5.021 37.687 1.00 89.75 257 GLY A CA 1
ATOM 2080 C C . GLY A 1 257 ? -25.247 3.903 38.530 1.00 89.75 257 GLY A C 1
ATOM 2081 O O . GLY A 1 257 ? -26.221 4.155 39.233 1.00 89.75 257 GLY A O 1
ATOM 2082 N N . GLY A 1 258 ? -24.743 2.666 38.426 1.00 90.44 258 GLY A N 1
ATOM 2083 C CA . GLY A 1 258 ? -25.301 1.489 39.107 1.00 90.44 258 GLY A CA 1
ATOM 2084 C C . GLY A 1 258 ? -26.596 0.942 38.492 1.00 90.44 258 GLY A C 1
ATOM 2085 O O . GLY A 1 258 ? -27.234 0.072 39.082 1.00 90.44 258 GLY A O 1
ATOM 2086 N N . LYS A 1 259 ? -27.003 1.445 37.321 1.00 95.62 259 LYS A N 1
ATOM 2087 C CA . LYS A 1 259 ? -28.123 0.921 36.531 1.00 95.62 259 LYS A CA 1
ATOM 2088 C C . LYS A 1 259 ? -27.613 0.280 35.251 1.00 95.62 259 LYS A C 1
ATOM 2090 O O . LYS A 1 259 ? -26.597 0.702 34.704 1.00 95.62 259 LYS A O 1
ATOM 2095 N N . SER A 1 260 ? -28.372 -0.682 34.735 1.00 95.81 260 SER A N 1
ATOM 2096 C CA . SER A 1 260 ? -28.055 -1.373 33.486 1.00 95.81 260 SER A CA 1
ATOM 2097 C C . SER A 1 260 ? -29.146 -1.168 32.437 1.00 95.81 260 SER A C 1
ATOM 2099 O O . SER A 1 260 ? -30.333 -1.115 32.761 1.00 95.81 260 SER A O 1
ATOM 2101 N N . MET A 1 261 ? -28.741 -1.104 31.173 1.00 96.25 261 MET A N 1
ATOM 2102 C CA . MET A 1 261 ? -29.616 -1.041 30.006 1.00 96.25 261 MET A CA 1
ATOM 2103 C C . MET A 1 261 ? -29.115 -2.014 28.937 1.00 96.25 261 MET A C 1
ATOM 2105 O O . MET A 1 261 ? -27.913 -2.222 28.785 1.00 96.25 261 MET A O 1
ATOM 2109 N N . GLN A 1 262 ? -30.036 -2.603 28.175 1.00 96.25 262 GLN A N 1
ATOM 2110 C CA . GLN A 1 262 ? -29.700 -3.405 27.004 1.00 96.25 262 GLN A CA 1
ATOM 2111 C C . GLN A 1 262 ? -30.232 -2.738 25.737 1.00 96.25 262 GLN A C 1
ATOM 2113 O O . GLN A 1 262 ? -31.399 -2.362 25.679 1.00 96.25 262 GLN A O 1
ATOM 2118 N N . VAL A 1 263 ? -29.386 -2.642 24.712 1.00 95.69 263 VAL A N 1
ATOM 2119 C CA . VAL A 1 263 ? -29.682 -1.912 23.473 1.00 95.69 263 VAL A CA 1
ATOM 2120 C C . VAL A 1 263 ? -29.431 -2.805 22.274 1.00 95.69 263 VAL A C 1
ATOM 2122 O O . VAL A 1 263 ? -28.355 -3.385 22.152 1.00 95.69 263 VAL A O 1
ATOM 2125 N N . VAL A 1 264 ? -30.399 -2.906 21.363 1.00 96.56 264 VAL A N 1
ATOM 2126 C CA . VAL A 1 264 ? -30.172 -3.545 20.060 1.00 96.56 264 VAL A CA 1
ATOM 2127 C C . VAL A 1 264 ? -29.382 -2.585 19.174 1.00 96.56 264 VAL A C 1
ATOM 2129 O O . VAL A 1 264 ? -29.822 -1.466 18.934 1.00 96.56 264 VAL A O 1
ATOM 2132 N N . TYR A 1 265 ? -28.233 -3.033 18.675 1.00 96.69 265 TYR A N 1
ATOM 2133 C CA . TYR A 1 265 ? -27.287 -2.205 17.934 1.00 96.69 265 TYR A CA 1
ATOM 2134 C C . TYR A 1 265 ? -26.859 -2.891 16.624 1.00 96.69 265 TYR A C 1
ATOM 2136 O O . TYR A 1 265 ? -26.577 -4.097 16.642 1.00 96.69 265 TYR A O 1
ATOM 2144 N N . PRO A 1 266 ? -26.812 -2.188 15.478 1.00 95.12 266 PRO A N 1
ATOM 2145 C CA . PRO A 1 266 ? -26.308 -2.756 14.228 1.00 95.12 266 PRO A CA 1
ATOM 2146 C C . PRO A 1 266 ? -24.816 -3.085 14.322 1.00 95.12 266 PRO A C 1
ATOM 2148 O O . PRO A 1 266 ? -24.015 -2.227 14.684 1.00 95.12 266 PRO A O 1
ATOM 2151 N N . ALA A 1 267 ? -24.416 -4.301 13.945 1.00 93.62 267 ALA A N 1
ATOM 2152 C CA . ALA A 1 267 ? -23.005 -4.699 14.022 1.00 93.62 267 ALA A CA 1
ATOM 2153 C C . ALA A 1 267 ? -22.106 -3.830 13.124 1.00 93.62 267 ALA A C 1
ATOM 2155 O O . ALA A 1 267 ? -21.003 -3.478 13.523 1.00 93.62 267 ALA A O 1
ATOM 2156 N N . VAL A 1 268 ? -22.622 -3.387 11.971 1.00 90.69 268 VAL A N 1
ATOM 2157 C CA . VAL A 1 268 ? -21.912 -2.482 11.048 1.00 90.69 268 VAL A CA 1
ATOM 2158 C C . VAL A 1 268 ? -21.501 -1.153 11.698 1.00 90.69 268 VAL A C 1
ATOM 2160 O O . VAL A 1 268 ? -20.500 -0.567 11.305 1.00 90.69 268 VAL A O 1
ATOM 2163 N N . GLY A 1 269 ? -22.230 -0.683 12.719 1.00 90.19 269 GLY A N 1
ATOM 2164 C CA . GLY A 1 269 ? -21.855 0.523 13.463 1.00 90.19 269 GLY A CA 1
ATOM 2165 C C . GLY A 1 269 ? -20.637 0.320 14.371 1.00 90.19 269 GLY A C 1
ATOM 2166 O O . GLY A 1 269 ? -19.949 1.283 14.685 1.00 90.19 269 GLY A O 1
ATOM 2167 N N . ILE A 1 270 ? -20.354 -0.926 14.771 1.00 92.38 270 ILE A N 1
ATOM 2168 C CA . ILE A 1 270 ? -19.186 -1.301 15.586 1.00 92.38 270 ILE A CA 1
ATOM 2169 C C . ILE A 1 270 ? -17.925 -1.390 14.720 1.00 92.38 270 ILE A C 1
ATOM 2171 O O . ILE A 1 270 ? -16.835 -1.072 15.183 1.00 92.38 270 ILE A O 1
ATOM 2175 N N . GLU A 1 271 ? -18.070 -1.790 13.456 1.00 86.06 271 GLU A N 1
ATOM 2176 C CA . GLU A 1 271 ? -16.982 -1.919 12.474 1.00 86.06 271 GLU A CA 1
ATOM 2177 C C . GLU A 1 271 ? -16.525 -0.565 11.886 1.00 86.06 271 GLU A C 1
ATOM 2179 O O . GLU A 1 271 ? -15.814 -0.524 10.882 1.00 86.06 271 GLU A O 1
ATOM 2184 N N . SER A 1 272 ? -16.943 0.562 12.470 1.00 85.81 272 SER A N 1
ATOM 2185 C CA . SER A 1 272 ? -16.617 1.896 11.965 1.00 85.81 272 SER A CA 1
ATOM 2186 C C . SER A 1 272 ? -15.239 2.375 12.421 1.00 85.81 272 SER A C 1
ATOM 2188 O O . SER A 1 272 ? -14.865 2.255 13.588 1.00 85.81 272 SER A O 1
ATOM 2190 N N . TYR A 1 273 ? -14.512 3.040 11.519 1.00 82.56 273 TYR A N 1
ATOM 2191 C CA . TYR A 1 273 ? -13.240 3.696 11.837 1.00 82.56 273 TYR A CA 1
ATOM 2192 C C . TYR A 1 273 ? -13.366 4.719 12.974 1.00 82.56 273 TYR A C 1
ATOM 2194 O O . TYR A 1 273 ? -12.511 4.785 13.863 1.00 82.56 273 TYR A O 1
ATOM 2202 N N . ASP A 1 274 ? -14.466 5.475 12.989 1.00 84.12 274 ASP A N 1
ATOM 2203 C CA . ASP A 1 274 ? -14.722 6.474 14.025 1.00 84.12 274 ASP A CA 1
ATOM 2204 C C . ASP A 1 274 ? -14.868 5.858 15.416 1.00 84.12 274 ASP A C 1
ATOM 2206 O O . ASP A 1 274 ? -14.560 6.522 16.408 1.00 84.12 274 ASP A O 1
ATOM 2210 N N . THR A 1 275 ? -15.250 4.582 15.514 1.00 86.06 275 THR A N 1
ATOM 2211 C CA . THR A 1 275 ? -15.327 3.873 16.791 1.00 86.06 275 THR A CA 1
ATOM 2212 C C . THR A 1 275 ? -13.974 3.817 17.486 1.00 86.06 275 THR A C 1
ATOM 2214 O O . THR A 1 275 ? -13.874 4.119 18.677 1.00 86.06 275 THR A O 1
ATOM 2217 N N . ILE A 1 276 ? -12.916 3.500 16.739 1.00 87.25 276 ILE A N 1
ATOM 2218 C CA . ILE A 1 276 ? -11.557 3.404 17.282 1.00 87.25 276 ILE A CA 1
ATOM 2219 C C . ILE A 1 276 ? -11.055 4.792 17.674 1.00 87.25 276 ILE A C 1
ATOM 2221 O O . ILE A 1 276 ? -10.543 4.971 18.779 1.00 87.25 276 ILE A O 1
ATOM 2225 N N . ARG A 1 277 ? -11.260 5.787 16.802 1.00 84.81 277 ARG A N 1
ATOM 2226 C CA . ARG A 1 277 ? -10.779 7.160 17.004 1.00 84.81 277 ARG A CA 1
ATOM 2227 C C . ARG A 1 277 ? -11.449 7.856 18.189 1.00 84.81 277 ARG A C 1
ATOM 2229 O O . ARG A 1 277 ? -10.790 8.565 18.944 1.00 84.81 277 ARG A O 1
ATOM 2236 N N . THR A 1 278 ? -12.759 7.676 18.350 1.00 87.31 278 THR A N 1
ATOM 2237 C CA . THR A 1 278 ? -13.550 8.369 19.383 1.00 87.31 278 THR A CA 1
ATOM 2238 C C . THR A 1 278 ? -13.695 7.572 20.676 1.00 87.31 278 THR A C 1
ATOM 2240 O O . THR A 1 278 ? -14.130 8.125 21.686 1.00 87.31 278 THR A O 1
ATOM 2243 N N . LYS A 1 279 ? -13.340 6.279 20.665 1.00 91.06 279 LYS A N 1
ATOM 2244 C CA . LYS A 1 279 ? -13.591 5.335 21.768 1.00 91.06 279 LYS A CA 1
ATOM 2245 C C . LYS A 1 279 ? -15.068 5.288 22.178 1.00 91.06 279 LYS A C 1
ATOM 2247 O O . LYS A 1 279 ? -15.411 5.137 23.356 1.00 91.06 279 LYS A O 1
ATOM 2252 N N . SER A 1 280 ? -15.953 5.441 21.196 1.00 91.81 280 SER A N 1
ATOM 2253 C CA . SER A 1 280 ? -17.402 5.484 21.380 1.00 91.81 280 SER A CA 1
ATOM 2254 C C . SER A 1 280 ? -18.138 4.913 20.169 1.00 91.81 280 SER A C 1
ATOM 2256 O O . SER A 1 280 ? -17.618 4.929 19.057 1.00 91.81 280 SER A O 1
ATOM 2258 N N . LEU A 1 281 ? -19.336 4.381 20.389 1.00 94.12 281 LEU A N 1
ATOM 2259 C CA . LEU A 1 281 ? -20.236 3.928 19.327 1.00 94.12 281 LEU A CA 1
ATOM 2260 C C . LEU A 1 281 ? -21.232 5.035 18.985 1.00 94.12 281 LEU A C 1
ATOM 2262 O O . LEU A 1 281 ? -21.758 5.666 19.890 1.00 94.12 281 LEU A O 1
ATOM 2266 N N . ASP A 1 282 ? -21.519 5.266 17.709 1.00 93.44 282 ASP A N 1
ATOM 2267 C CA . ASP A 1 282 ? -22.499 6.277 17.291 1.00 93.44 282 ASP A CA 1
ATOM 2268 C C . ASP A 1 282 ? -23.926 5.836 17.672 1.00 93.44 282 ASP A C 1
ATOM 2270 O O . ASP A 1 282 ? -24.284 4.676 17.463 1.00 93.44 282 ASP A O 1
ATOM 2274 N N . THR A 1 283 ? -24.751 6.715 18.238 1.00 94.12 283 THR A N 1
ATOM 2275 C CA . THR A 1 283 ? -26.157 6.398 18.536 1.00 94.12 283 THR A CA 1
ATOM 2276 C C . THR A 1 283 ? -27.065 6.526 17.308 1.00 94.12 283 THR A C 1
ATOM 2278 O O . THR A 1 283 ? -28.094 5.854 17.267 1.00 94.12 283 THR A O 1
ATOM 2281 N N . PHE A 1 284 ? -26.691 7.289 16.272 1.00 92.62 284 PHE A N 1
ATOM 2282 C CA . PHE A 1 284 ? -27.512 7.529 15.072 1.00 92.62 284 PHE A CA 1
ATOM 2283 C C . PHE A 1 284 ? -27.803 6.270 14.250 1.00 92.62 284 PHE A C 1
ATOM 2285 O O . PHE A 1 284 ? -28.755 6.237 13.472 1.00 92.62 284 PHE A O 1
ATOM 2292 N N . VAL A 1 285 ? -27.004 5.212 14.412 1.00 92.81 285 VAL A N 1
ATOM 2293 C CA . VAL A 1 285 ? -27.260 3.926 13.743 1.00 92.81 285 VAL A CA 1
ATOM 2294 C C . VAL A 1 285 ? -28.377 3.121 14.421 1.00 92.81 285 VAL A C 1
ATOM 2296 O O . VAL A 1 285 ? -28.850 2.130 13.864 1.00 92.81 285 VAL A O 1
ATOM 2299 N N . ILE A 1 286 ? -28.811 3.510 15.624 1.00 94.81 286 ILE A N 1
ATOM 2300 C CA . ILE A 1 286 ? -29.860 2.818 16.375 1.00 94.81 286 ILE A CA 1
ATOM 2301 C C . ILE A 1 286 ? -31.224 3.163 15.775 1.00 94.81 286 ILE A C 1
ATOM 2303 O O . ILE A 1 286 ? -31.584 4.324 15.611 1.00 94.81 286 ILE A O 1
ATOM 2307 N N . SER A 1 287 ? -32.013 2.131 15.478 1.00 90.06 287 SER A N 1
ATOM 2308 C CA . SER A 1 287 ? -33.350 2.277 14.905 1.00 90.06 287 SER A CA 1
ATOM 2309 C C . SER A 1 287 ? -34.383 1.451 15.679 1.00 90.06 287 SER A C 1
ATOM 2311 O O . SER A 1 287 ? -34.077 0.326 16.096 1.00 90.06 287 SER A O 1
ATOM 2313 N N . PRO A 1 288 ? -35.623 1.952 15.844 1.00 93.06 288 PRO A N 1
ATOM 2314 C CA . PRO A 1 288 ? -36.100 3.312 15.537 1.00 93.06 288 PRO A CA 1
ATOM 2315 C C . PRO A 1 288 ? -35.481 4.409 16.424 1.00 93.06 288 PRO A C 1
ATOM 2317 O O . PRO A 1 288 ? -34.967 4.114 17.499 1.00 93.06 288 PRO A O 1
ATOM 2320 N N . VAL A 1 289 ? -35.623 5.678 16.008 1.00 91.50 289 VAL A N 1
ATOM 2321 C CA . VAL A 1 289 ? -35.120 6.883 16.717 1.00 91.50 289 VAL A CA 1
ATOM 2322 C C . VAL A 1 289 ? -35.532 6.915 18.191 1.00 91.50 289 VAL A C 1
ATOM 2324 O O . VAL A 1 289 ? -34.754 7.312 19.045 1.00 91.50 289 VAL A O 1
ATOM 2327 N N . ARG A 1 290 ? -36.714 6.401 18.535 1.00 94.06 290 ARG A N 1
ATOM 2328 C CA . ARG A 1 290 ? -37.134 6.295 19.937 1.00 94.06 290 ARG A CA 1
ATOM 2329 C C . ARG A 1 290 ? -36.146 5.490 20.800 1.00 94.06 290 ARG A C 1
ATOM 2331 O O . ARG A 1 290 ? -35.879 5.877 21.928 1.00 94.06 290 ARG A O 1
ATOM 2338 N N . HIS A 1 291 ? -35.585 4.391 20.288 1.00 94.56 291 HIS A N 1
ATOM 2339 C CA . HIS A 1 291 ? -34.573 3.629 21.030 1.00 94.56 291 HIS A CA 1
ATOM 2340 C C . HIS A 1 291 ? -33.248 4.389 21.126 1.00 94.56 291 HIS A C 1
ATOM 2342 O O . HIS A 1 291 ? -32.543 4.241 22.116 1.00 94.56 291 HIS A O 1
ATOM 2348 N N . GLN A 1 292 ? -32.907 5.201 20.122 1.00 94.00 292 GLN A N 1
ATOM 2349 C CA . GLN A 1 292 ? -31.760 6.104 20.204 1.00 94.00 292 GLN A CA 1
ATOM 2350 C C . GLN A 1 292 ? -31.941 7.086 21.375 1.00 94.00 292 GLN A C 1
ATOM 2352 O O . GLN A 1 292 ? -31.071 7.172 22.240 1.00 94.00 292 GLN A O 1
ATOM 2357 N N . GLU A 1 293 ? -33.086 7.772 21.435 1.00 93.75 293 GLU A N 1
ATOM 2358 C CA . GLU A 1 293 ? -33.421 8.732 22.496 1.00 93.75 293 GLU A CA 1
ATOM 2359 C C . GLU A 1 293 ? -33.432 8.080 23.885 1.00 93.75 293 GLU A C 1
ATOM 2361 O O . GLU A 1 293 ? -32.917 8.657 24.839 1.00 93.75 293 GLU A O 1
ATOM 2366 N N . GLU A 1 294 ? -33.962 6.858 24.005 1.00 95.19 294 GLU A N 1
ATOM 2367 C CA . GLU A 1 294 ? -33.971 6.100 25.265 1.00 95.19 294 GLU A CA 1
ATOM 2368 C C . GLU A 1 294 ? -32.549 5.829 25.786 1.00 95.19 294 GLU A C 1
ATOM 2370 O O . GLU A 1 294 ? -32.296 5.962 26.986 1.00 95.19 294 GLU A O 1
ATOM 2375 N N . VAL A 1 295 ? -31.605 5.500 24.899 1.00 95.06 295 VAL A N 1
ATOM 2376 C CA . VAL A 1 295 ? -30.196 5.294 25.269 1.00 95.06 295 VAL A CA 1
ATOM 2377 C C . VAL A 1 295 ? -29.526 6.601 25.656 1.00 95.06 295 VAL A C 1
ATOM 2379 O O . VAL A 1 295 ? -28.840 6.657 26.676 1.00 95.06 295 VAL A O 1
ATOM 2382 N N . GLU A 1 296 ? -29.724 7.654 24.866 1.00 93.88 296 GLU A N 1
ATOM 2383 C CA . GLU A 1 296 ? -29.146 8.966 25.149 1.00 93.88 296 GLU A CA 1
ATOM 2384 C C . GLU A 1 296 ? -29.654 9.511 26.493 1.00 93.88 296 GLU A C 1
ATOM 2386 O O . GLU A 1 296 ? -28.842 9.929 27.315 1.00 93.88 296 GLU A O 1
ATOM 2391 N N . HIS A 1 297 ? -30.956 9.400 26.774 1.00 93.62 297 HIS A N 1
ATOM 2392 C CA . HIS A 1 297 ? -31.554 9.801 28.050 1.00 93.62 297 HIS A CA 1
ATOM 2393 C C . HIS A 1 297 ? -31.028 8.964 29.221 1.00 93.62 297 HIS A C 1
ATOM 2395 O O . HIS A 1 297 ? -30.683 9.504 30.272 1.00 93.62 297 HIS A O 1
ATOM 2401 N N . PHE A 1 298 ? -30.904 7.643 29.047 1.00 95.25 298 PHE A N 1
ATOM 2402 C CA . PHE A 1 298 ? -30.307 6.778 30.064 1.00 95.25 298 PHE A CA 1
ATOM 2403 C C . PHE A 1 298 ? -28.874 7.205 30.404 1.00 95.25 298 PHE A C 1
ATOM 2405 O O . PHE A 1 298 ? -28.504 7.244 31.579 1.00 95.25 298 PHE A O 1
ATOM 2412 N N . LEU A 1 299 ? -28.063 7.552 29.404 1.00 93.94 299 LEU A N 1
ATOM 2413 C CA . LEU A 1 299 ? -26.703 8.032 29.634 1.00 93.94 299 LEU A CA 1
ATOM 2414 C C . LEU A 1 299 ? -26.692 9.432 30.266 1.00 93.94 299 LEU A C 1
ATOM 2416 O O . LEU A 1 299 ? -25.923 9.652 31.198 1.00 93.94 299 LEU A O 1
ATOM 2420 N N . GLU A 1 300 ? -27.562 10.350 29.844 1.00 92.50 300 GLU A N 1
ATOM 2421 C CA . GLU A 1 300 ? -27.692 11.687 30.444 1.00 92.50 300 GLU A CA 1
ATOM 2422 C C . GLU A 1 300 ? -28.059 11.627 31.934 1.00 92.50 300 GLU A C 1
ATOM 2424 O O . GLU A 1 300 ? -27.438 12.310 32.750 1.00 92.50 300 GLU A O 1
ATOM 2429 N N . GLU A 1 301 ? -29.013 10.774 32.314 1.00 92.25 301 GLU A N 1
ATOM 2430 C CA . GLU A 1 301 ? -29.463 10.642 33.704 1.00 92.25 301 GLU A CA 1
ATOM 2431 C C . GLU A 1 301 ? -28.449 9.941 34.612 1.00 92.25 301 GLU A C 1
ATOM 2433 O O . GLU A 1 301 ? -28.380 10.230 35.809 1.00 92.25 301 GLU A O 1
ATOM 2438 N N . ASN A 1 302 ? -27.690 8.983 34.071 1.00 92.62 302 ASN A N 1
ATOM 2439 C CA . ASN A 1 302 ? -26.879 8.071 34.882 1.00 92.62 302 ASN A CA 1
ATOM 2440 C C . ASN A 1 302 ? -25.360 8.287 34.717 1.00 92.62 302 ASN A C 1
ATOM 2442 O O . ASN A 1 302 ? -24.577 7.684 35.452 1.00 92.62 302 ASN A O 1
ATOM 2446 N N . CYS A 1 303 ? -24.919 9.176 33.816 1.00 87.62 303 CYS A N 1
ATOM 2447 C CA . CYS A 1 303 ? -23.518 9.575 33.646 1.00 87.62 303 CYS A CA 1
ATOM 2448 C C . CYS A 1 303 ? -23.344 11.100 33.728 1.00 87.62 303 CYS A C 1
ATOM 2450 O O . CYS A 1 303 ? -23.507 11.818 32.745 1.00 87.62 303 CYS A O 1
ATOM 2452 N N . GLN A 1 304 ? -22.866 11.599 34.874 1.00 82.44 304 GLN A N 1
ATOM 2453 C CA . GLN A 1 304 ? -22.664 13.040 35.127 1.00 82.44 304 GLN A CA 1
ATOM 2454 C C . GLN A 1 304 ? -21.773 13.764 34.094 1.00 82.44 304 GLN A C 1
ATOM 2456 O O . GLN A 1 304 ? -21.858 14.979 33.931 1.00 82.44 304 GLN A O 1
ATOM 2461 N N . TRP A 1 305 ? -20.896 13.032 33.405 1.00 82.12 305 TRP A N 1
ATOM 2462 C CA . TRP A 1 305 ? -19.957 13.564 32.413 1.00 82.12 305 TRP A CA 1
ATOM 2463 C C . TRP A 1 305 ? -20.482 13.489 30.965 1.00 82.12 305 TRP A C 1
ATOM 2465 O O . TRP A 1 305 ? -19.862 14.066 30.075 1.00 82.12 305 TRP A O 1
ATOM 2475 N N . TYR A 1 306 ? -21.606 12.813 30.705 1.00 78.62 306 TYR A N 1
ATOM 2476 C CA . TYR A 1 306 ? -22.085 12.519 29.348 1.00 78.62 306 TYR A CA 1
ATOM 2477 C C . TYR A 1 306 ? -22.467 13.778 28.548 1.00 78.62 306 TYR A C 1
ATOM 2479 O O . TYR A 1 306 ? -22.045 13.950 27.405 1.00 78.62 306 TYR A O 1
ATOM 2487 N N . GLY A 1 307 ? -23.153 14.736 29.181 1.00 67.38 307 GLY A N 1
ATOM 2488 C CA . GLY A 1 307 ? -23.572 15.991 28.539 1.00 67.38 307 GLY A CA 1
ATOM 2489 C C . GLY A 1 307 ? -22.428 16.923 28.096 1.00 67.38 307 GLY A C 1
ATOM 2490 O O . GLY A 1 307 ? -22.673 17.895 27.385 1.00 67.38 307 GLY A O 1
ATOM 2491 N N . ARG A 1 308 ? -21.168 16.651 28.475 1.00 64.06 308 ARG A N 1
ATOM 2492 C CA . ARG A 1 308 ? -19.986 17.444 28.087 1.00 64.06 308 ARG A CA 1
ATOM 2493 C C . ARG A 1 308 ? -19.246 16.814 26.902 1.00 64.06 308 ARG A C 1
ATOM 2495 O O . ARG A 1 308 ? -18.114 16.369 27.042 1.00 64.06 308 ARG A O 1
ATOM 2502 N N . GLY A 1 309 ? -19.882 16.804 25.731 1.00 63.59 309 GLY A N 1
ATOM 2503 C CA . GLY A 1 309 ? -19.221 16.428 24.471 1.00 63.59 309 GLY A CA 1
ATOM 2504 C C . GLY A 1 309 ? -19.310 14.951 24.073 1.00 63.59 309 GLY A C 1
ATOM 2505 O O . GLY A 1 309 ? -18.642 14.557 23.124 1.00 63.59 309 GLY A O 1
ATOM 2506 N N . HIS A 1 310 ? -20.146 14.152 24.745 1.00 68.44 310 HIS A N 1
ATOM 2507 C CA . HIS A 1 310 ? -20.451 12.764 24.357 1.00 68.44 310 HIS A CA 1
ATOM 2508 C C . HIS A 1 310 ? -21.891 12.579 23.866 1.00 68.44 310 HIS A C 1
ATOM 2510 O O . HIS A 1 310 ? -22.378 11.459 23.765 1.00 68.44 310 HIS A O 1
ATOM 2516 N N . ARG A 1 311 ? -22.590 13.679 23.564 1.00 76.25 311 ARG A N 1
ATOM 2517 C CA . ARG A 1 311 ? -23.939 13.611 23.005 1.00 76.25 311 ARG A CA 1
ATOM 2518 C C . ARG A 1 311 ? -23.889 12.879 21.661 1.00 76.25 311 ARG A C 1
ATOM 2520 O O . ARG A 1 311 ? -22.996 13.149 20.861 1.00 76.25 311 ARG A O 1
ATOM 2527 N N . HIS A 1 312 ? -24.852 11.991 21.439 1.00 88.56 312 HIS A N 1
ATOM 2528 C CA . HIS A 1 312 ? -24.943 11.112 20.268 1.00 88.56 312 HIS A CA 1
ATOM 2529 C C . HIS A 1 312 ? -23.878 10.009 20.178 1.00 88.56 312 HIS A C 1
ATOM 2531 O O . HIS A 1 312 ? -23.565 9.518 19.095 1.00 88.56 312 HIS A O 1
ATOM 2537 N N . SER A 1 313 ? -23.300 9.598 21.307 1.00 91.75 313 SER A N 1
ATOM 2538 C CA . SER A 1 313 ? -22.407 8.444 21.323 1.00 91.75 313 SER A CA 1
ATOM 2539 C C . SER A 1 313 ? -22.613 7.565 22.550 1.00 91.75 313 SER A C 1
ATOM 2541 O O . SER A 1 313 ? -23.157 7.985 23.557 1.00 91.75 313 SER A O 1
ATOM 2543 N N . ILE A 1 314 ? -22.194 6.308 22.478 1.00 94.00 314 ILE A N 1
ATOM 2544 C CA . ILE A 1 314 ? -22.149 5.367 23.595 1.00 94.00 314 ILE A CA 1
ATOM 2545 C C . ILE A 1 314 ? -20.669 5.135 23.902 1.00 94.00 314 ILE A C 1
ATOM 2547 O O . ILE A 1 314 ? -19.994 4.397 23.179 1.00 94.00 314 ILE A O 1
ATOM 2551 N N . PRO A 1 315 ? -20.117 5.777 24.941 1.00 92.25 315 PRO A N 1
ATOM 2552 C CA . PRO A 1 315 ? -18.710 5.635 25.295 1.00 92.25 315 PRO A CA 1
ATOM 2553 C C . PRO A 1 315 ? -18.377 4.200 25.704 1.00 92.25 315 PRO A C 1
ATOM 2555 O O . PRO A 1 315 ? -19.101 3.590 26.485 1.00 92.25 315 PRO A O 1
ATOM 2558 N N . PHE A 1 316 ? -17.243 3.662 25.258 1.00 91.69 316 PHE A N 1
ATOM 2559 C CA . PHE A 1 316 ? -16.907 2.258 25.540 1.00 91.69 316 PHE A CA 1
ATOM 2560 C C . PHE A 1 316 ? -16.828 1.921 27.027 1.00 91.69 316 PHE A C 1
ATOM 2562 O O . PHE A 1 316 ? -17.144 0.804 27.424 1.00 91.69 316 PHE A O 1
ATOM 2569 N N . LYS A 1 317 ? -16.463 2.894 27.864 1.00 90.69 317 LYS A N 1
ATOM 2570 C CA . LYS A 1 317 ? -16.357 2.712 29.316 1.00 90.69 317 LYS A CA 1
ATOM 2571 C C . LYS A 1 317 ? -17.674 2.342 30.010 1.00 90.69 317 LYS A C 1
ATOM 2573 O O . LYS A 1 317 ? -17.625 1.868 31.136 1.00 90.69 317 LYS A O 1
ATOM 2578 N N . VAL A 1 318 ? -18.827 2.563 29.371 1.00 93.31 318 VAL A N 1
ATOM 2579 C CA . VAL A 1 318 ? -20.132 2.138 29.909 1.00 93.31 318 VAL A CA 1
ATOM 2580 C C . VAL A 1 318 ? -20.604 0.802 29.333 1.00 93.31 318 VAL A C 1
ATOM 2582 O O . VAL A 1 318 ? -21.587 0.251 29.809 1.00 93.31 318 VAL A O 1
ATOM 2585 N N . ILE A 1 319 ? -19.937 0.257 28.312 1.00 95.44 319 ILE A N 1
ATOM 2586 C CA . ILE A 1 319 ? -20.318 -1.019 27.698 1.00 95.44 319 ILE A CA 1
ATOM 2587 C C . ILE A 1 319 ? -19.681 -2.150 28.505 1.00 95.44 319 ILE A C 1
ATOM 2589 O O . ILE A 1 319 ? -18.461 -2.253 28.569 1.00 95.44 319 ILE A O 1
ATOM 2593 N N . VAL A 1 320 ? -20.499 -3.022 29.087 1.00 96.56 320 VAL A N 1
ATOM 2594 C CA . VAL A 1 320 ? -20.049 -4.188 29.863 1.00 96.56 320 VAL A CA 1
ATOM 2595 C C . VAL A 1 320 ? -19.735 -5.359 28.938 1.00 96.56 320 VAL A C 1
ATOM 2597 O O . VAL A 1 320 ? -18.703 -6.015 29.052 1.00 96.56 320 VAL A O 1
ATOM 2600 N N . SER A 1 321 ? -20.648 -5.654 28.014 1.00 97.06 321 SER A N 1
ATOM 2601 C CA . SER A 1 321 ? -20.528 -6.791 27.103 1.00 97.06 321 SER A CA 1
ATOM 2602 C C . SER A 1 321 ? -21.404 -6.624 25.867 1.00 97.06 321 SER A C 1
ATOM 2604 O O . SER A 1 321 ? -22.344 -5.826 25.837 1.00 97.06 321 SER A O 1
ATOM 2606 N N . VAL A 1 322 ? -21.106 -7.419 24.844 1.00 97.56 322 VAL A N 1
ATOM 2607 C CA . VAL A 1 322 ? -21.887 -7.531 23.613 1.00 97.56 322 VAL A CA 1
ATOM 2608 C C . VAL A 1 322 ? -22.400 -8.957 23.484 1.00 97.56 322 VAL A C 1
ATOM 2610 O O . VAL A 1 322 ? -21.655 -9.928 23.621 1.00 97.56 322 VAL A O 1
ATOM 2613 N N . SER A 1 323 ? -23.697 -9.099 23.227 1.00 96.94 323 SER A N 1
ATOM 2614 C CA . SER A 1 323 ? -24.384 -10.390 23.213 1.00 96.94 323 SER A CA 1
ATOM 2615 C C . SER A 1 323 ? -25.252 -10.588 21.970 1.00 96.94 323 SER A C 1
ATOM 2617 O O . SER A 1 323 ? -25.658 -9.642 21.297 1.00 96.94 323 SER A O 1
ATOM 2619 N N . SER A 1 324 ? -25.552 -11.846 21.652 1.00 93.81 324 SER A N 1
ATOM 2620 C CA . SER A 1 324 ? -26.521 -12.232 20.626 1.00 93.81 324 SER A CA 1
ATOM 2621 C C . SER A 1 324 ? -27.444 -13.308 21.192 1.00 93.81 324 SER A C 1
ATOM 2623 O O . SER A 1 324 ? -27.017 -14.407 21.557 1.00 93.81 324 SER A O 1
ATOM 2625 N N . GLY A 1 325 ? -28.728 -12.969 21.333 1.00 87.62 325 GLY A N 1
ATOM 2626 C CA . GLY A 1 325 ? -29.681 -13.802 22.064 1.00 87.62 325 GLY A CA 1
ATOM 2627 C C . GLY A 1 325 ? -29.279 -13.939 23.535 1.00 87.62 325 GLY A C 1
ATOM 2628 O O . GLY A 1 325 ? -29.230 -12.944 24.251 1.00 87.62 325 GLY A O 1
ATOM 2629 N N . ARG A 1 326 ? -29.012 -15.173 23.980 1.00 87.12 326 ARG A N 1
ATOM 2630 C CA . ARG A 1 326 ? -28.544 -15.485 25.346 1.00 87.12 326 ARG A CA 1
ATOM 2631 C C . ARG A 1 326 ? -27.024 -15.655 25.451 1.00 87.12 326 ARG A C 1
ATOM 2633 O O . ARG A 1 326 ? -26.519 -15.870 26.544 1.00 87.12 326 ARG A O 1
ATOM 2640 N N . LYS A 1 327 ? -26.300 -15.612 24.329 1.00 94.00 327 LYS A N 1
ATOM 2641 C CA . LYS A 1 327 ? -24.853 -15.840 24.288 1.00 94.00 327 LYS A CA 1
ATOM 2642 C C . LYS A 1 327 ? -24.114 -14.507 24.372 1.00 94.00 327 LYS A C 1
ATOM 2644 O O . LYS A 1 327 ? -24.362 -13.626 23.549 1.00 94.00 327 LYS A O 1
ATOM 2649 N N . VAL A 1 328 ? -23.185 -14.385 25.315 1.00 96.56 328 VAL A N 1
ATOM 2650 C CA . VAL A 1 328 ? -22.194 -13.300 25.325 1.00 96.56 328 VAL A CA 1
ATOM 2651 C C . VAL A 1 328 ? -21.157 -13.598 24.242 1.00 96.56 328 VAL A C 1
ATOM 2653 O O . VAL A 1 328 ? -20.622 -14.704 24.175 1.00 96.56 328 VAL A O 1
ATOM 2656 N N . LEU A 1 329 ? -20.961 -12.647 23.331 1.00 96.44 329 LEU A N 1
ATOM 2657 C CA . LEU A 1 329 ? -20.000 -12.750 22.231 1.00 96.44 329 LEU A CA 1
ATOM 2658 C C . LEU A 1 329 ? -18.661 -12.117 22.603 1.00 96.44 329 LEU A C 1
ATOM 2660 O O . LEU A 1 329 ? -17.622 -12.606 22.176 1.00 96.44 329 LEU A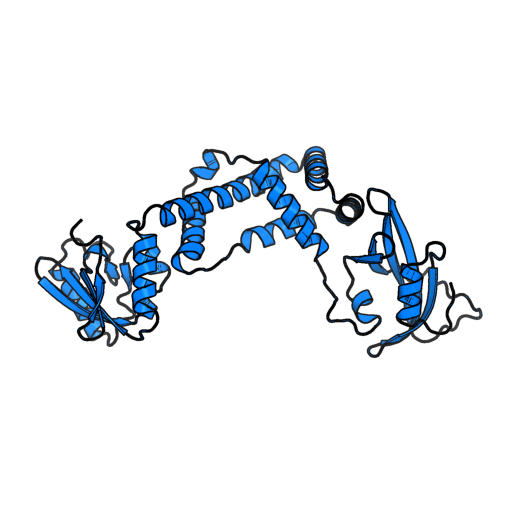 O 1
ATOM 2664 N N . TRP A 1 330 ? -18.705 -11.041 23.386 1.00 97.12 330 TRP A N 1
ATOM 2665 C CA . TRP A 1 330 ? -17.537 -10.285 23.810 1.00 97.12 330 TRP A CA 1
ATOM 2666 C C . TRP A 1 330 ? -17.813 -9.617 25.159 1.00 97.12 330 TRP A C 1
ATOM 2668 O O . TRP A 1 330 ? -18.910 -9.101 25.385 1.00 97.12 330 TRP A O 1
ATOM 2678 N N . GLU A 1 331 ? -16.822 -9.623 26.042 1.00 96.12 331 GLU A N 1
ATOM 2679 C CA . GLU A 1 331 ? -16.834 -8.912 27.322 1.00 96.12 331 GLU A CA 1
ATOM 2680 C C . GLU A 1 331 ? -15.806 -7.793 27.267 1.00 96.12 331 GLU A C 1
ATOM 2682 O O . GLU A 1 331 ? -14.725 -7.986 26.712 1.00 96.12 331 GLU A O 1
ATOM 2687 N N . ASN A 1 332 ? -16.138 -6.630 27.825 1.00 93.62 332 ASN A N 1
ATOM 2688 C CA . ASN A 1 332 ? -15.246 -5.485 27.794 1.00 93.62 332 ASN A CA 1
ATOM 2689 C C . ASN A 1 332 ? -14.130 -5.638 28.839 1.00 93.62 332 ASN A C 1
ATOM 2691 O O . ASN A 1 332 ? -14.394 -5.490 30.034 1.00 93.62 332 ASN A O 1
ATOM 2695 N N . PRO A 1 333 ? -12.866 -5.847 28.429 1.00 90.31 333 PRO A N 1
ATOM 2696 C CA . PRO A 1 333 ? -11.766 -6.041 29.371 1.00 90.31 333 PRO A CA 1
ATOM 2697 C C . PRO A 1 333 ? -11.328 -4.747 30.079 1.00 90.31 333 PRO A C 1
ATOM 2699 O O . PRO A 1 333 ? -10.488 -4.802 30.986 1.00 90.31 333 PRO A O 1
ATOM 2702 N N . LEU A 1 334 ? -11.861 -3.595 29.657 1.00 86.25 334 LEU A N 1
ATOM 2703 C CA . LEU A 1 334 ? -11.625 -2.277 30.253 1.00 86.25 334 LEU A CA 1
ATOM 2704 C C . LEU A 1 334 ? -12.768 -1.830 31.166 1.00 86.25 334 LEU A C 1
ATOM 2706 O O . LEU A 1 334 ? -12.666 -0.777 31.787 1.00 86.25 334 LEU A O 1
ATOM 2710 N N . PHE A 1 335 ? -13.865 -2.583 31.249 1.00 85.75 335 PHE A N 1
ATOM 2711 C CA . PHE A 1 335 ? -14.974 -2.191 32.107 1.00 85.75 335 PHE A CA 1
ATOM 2712 C C . PHE A 1 335 ? -14.557 -2.250 33.587 1.00 85.75 335 PHE A C 1
ATOM 2714 O O . PHE A 1 335 ? -14.036 -3.261 34.054 1.00 85.75 335 PHE A O 1
ATOM 2721 N N . GLY A 1 336 ? -14.769 -1.151 34.317 1.00 73.75 336 GLY A N 1
ATOM 2722 C CA . GLY A 1 336 ? -14.416 -1.028 35.738 1.00 73.75 336 GLY A CA 1
ATOM 2723 C C . GLY A 1 336 ? -12.933 -0.766 36.042 1.00 73.75 336 GLY A C 1
ATOM 2724 O O . GLY A 1 336 ? -12.576 -0.708 37.218 1.00 73.75 336 GLY A O 1
ATOM 2725 N N . LYS A 1 337 ? -12.088 -0.602 35.017 1.00 69.56 337 LYS A N 1
ATOM 2726 C CA . LYS A 1 337 ? -10.708 -0.101 35.130 1.00 69.56 337 LYS A CA 1
ATOM 2727 C C . LYS A 1 337 ? -10.670 1.381 34.778 1.00 69.56 337 LYS A C 1
ATOM 2729 O O . LYS A 1 337 ? -9.869 2.097 35.417 1.00 69.56 337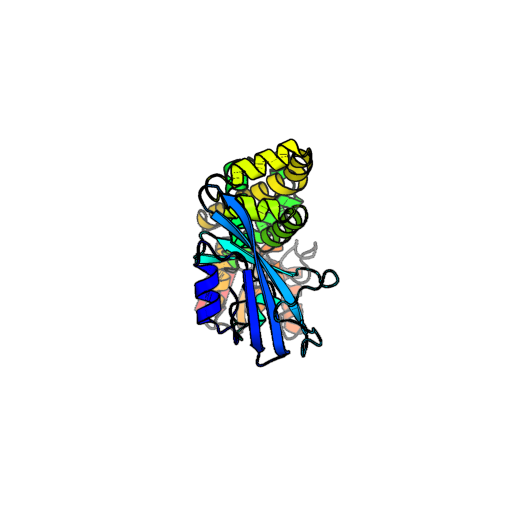 LYS A O 1
#